Protein AF-A0A2W4KB74-F1 (afdb_monomer_lite)

pLDDT: mean 82.02, std 15.95, range [26.2, 98.19]

Structure (mmCIF, N/CA/C/O backbone):
data_AF-A0A2W4KB74-F1
#
_entry.id   AF-A0A2W4KB74-F1
#
loop_
_atom_site.group_PDB
_atom_site.id
_atom_site.type_symbol
_atom_site.label_atom_id
_atom_site.label_alt_id
_atom_site.label_comp_id
_atom_site.label_asym_id
_atom_site.label_entity_id
_atom_site.label_seq_id
_atom_site.pdbx_PDB_ins_code
_atom_site.Cartn_x
_atom_site.Cartn_y
_atom_site.Cartn_z
_atom_site.occupancy
_atom_site.B_iso_or_equiv
_atom_site.auth_seq_id
_atom_site.auth_comp_id
_atom_site.auth_asym_id
_atom_site.auth_atom_id
_atom_site.pdbx_PDB_model_num
ATOM 1 N N . MET A 1 1 ? -6.415 -22.935 -7.917 1.00 30.16 1 MET A N 1
ATOM 2 C CA . MET A 1 1 ? -5.574 -21.731 -8.081 1.00 30.16 1 MET A CA 1
ATOM 3 C C . MET A 1 1 ? -6.539 -20.588 -8.314 1.00 30.16 1 MET A C 1
ATOM 5 O O . MET A 1 1 ? -7.207 -20.662 -9.340 1.00 30.16 1 MET A O 1
ATOM 9 N N . PRO A 1 2 ? -6.748 -19.634 -7.390 1.00 42.16 2 PRO A N 1
ATOM 10 C CA . PRO A 1 2 ? -7.666 -18.556 -7.705 1.00 42.16 2 PRO A CA 1
ATOM 11 C C . PRO A 1 2 ? -7.040 -17.732 -8.831 1.00 42.16 2 PRO A C 1
ATOM 13 O O . PRO A 1 2 ? -5.883 -17.315 -8.752 1.00 42.16 2 PRO A O 1
ATOM 16 N N . ALA A 1 3 ? -7.791 -17.629 -9.922 1.00 38.75 3 ALA A N 1
ATOM 17 C CA . ALA A 1 3 ? -7.496 -16.780 -11.056 1.00 38.75 3 ALA A CA 1
ATOM 18 C C . ALA A 1 3 ? -7.547 -15.315 -10.597 1.00 38.75 3 ALA A C 1
ATOM 20 O O . ALA A 1 3 ? -8.432 -14.944 -9.836 1.00 38.75 3 ALA A O 1
ATOM 21 N N . ASN A 1 4 ? -6.585 -14.519 -11.065 1.00 47.62 4 ASN A N 1
ATOM 22 C CA . ASN A 1 4 ? -6.469 -13.069 -10.869 1.00 47.62 4 ASN A CA 1
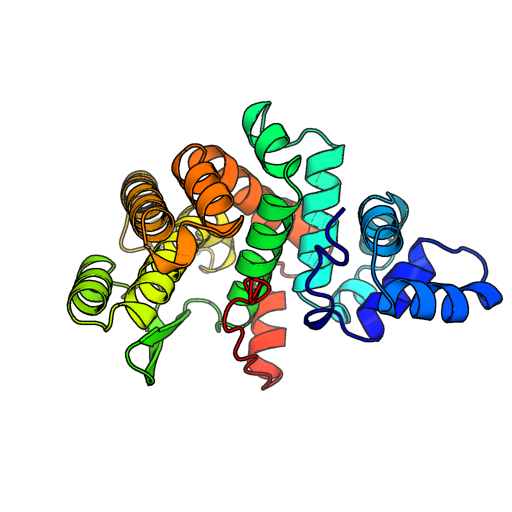ATOM 23 C C . ASN A 1 4 ? -6.374 -12.605 -9.409 1.00 47.62 4 ASN A C 1
ATOM 25 O O . ASN A 1 4 ? -7.312 -12.067 -8.837 1.00 47.62 4 ASN A O 1
ATOM 29 N N . LEU A 1 5 ? -5.186 -12.769 -8.823 1.00 53.56 5 LEU A N 1
ATOM 30 C CA . LEU A 1 5 ? -4.864 -12.194 -7.514 1.00 53.56 5 LEU A CA 1
ATOM 31 C C . LEU A 1 5 ? -4.539 -10.690 -7.565 1.00 53.56 5 LEU A C 1
ATOM 33 O O . LEU A 1 5 ? -4.589 -10.017 -6.540 1.00 53.56 5 LEU A O 1
ATOM 37 N N . LEU A 1 6 ? -4.199 -10.168 -8.747 1.00 58.81 6 LEU A N 1
ATOM 38 C CA . LEU A 1 6 ? -3.976 -8.743 -8.958 1.00 58.81 6 LEU A CA 1
ATOM 39 C C . LEU A 1 6 ? -5.301 -8.060 -9.308 1.00 58.81 6 LEU A C 1
ATOM 41 O O . LEU A 1 6 ? -5.922 -8.468 -10.294 1.00 58.81 6 LEU A O 1
ATOM 45 N N . PRO A 1 7 ? -5.708 -7.001 -8.591 1.00 66.00 7 PRO A N 1
ATOM 46 C CA . PRO A 1 7 ? -6.753 -6.089 -9.046 1.00 66.00 7 PRO A CA 1
ATOM 47 C C . PRO A 1 7 ? -6.271 -5.331 -10.295 1.00 66.00 7 PRO A C 1
ATOM 49 O O . PRO A 1 7 ? -5.766 -4.210 -10.235 1.00 66.00 7 PRO A O 1
ATOM 52 N N . LEU A 1 8 ? -6.418 -5.979 -11.458 1.00 70.06 8 LEU A N 1
ATOM 53 C CA . LEU A 1 8 ? -6.102 -5.431 -12.786 1.00 70.06 8 LEU A CA 1
ATOM 54 C C . LEU A 1 8 ? -6.832 -4.110 -13.056 1.00 70.06 8 LEU A C 1
ATOM 56 O O . LEU A 1 8 ? -6.362 -3.307 -13.852 1.00 70.06 8 LEU A O 1
ATOM 60 N N . GLU A 1 9 ? -7.949 -3.875 -12.367 1.00 75.00 9 GLU A N 1
ATOM 61 C CA . GLU A 1 9 ? -8.732 -2.638 -12.393 1.00 75.00 9 GLU A CA 1
ATOM 62 C C . GLU A 1 9 ? -7.933 -1.379 -12.028 1.00 75.00 9 GLU A C 1
ATOM 64 O O . GLU A 1 9 ? -8.304 -0.278 -12.433 1.00 75.00 9 GLU A O 1
ATOM 69 N N . HIS A 1 10 ? -6.818 -1.515 -11.305 1.00 81.19 10 HIS A N 1
ATOM 70 C CA . HIS A 1 10 ? -5.947 -0.384 -10.988 1.00 81.19 10 HIS A CA 1
ATOM 71 C C . HIS A 1 10 ? -4.902 -0.086 -12.071 1.00 81.19 10 HIS A C 1
ATOM 73 O O . HIS A 1 10 ? -4.231 0.946 -11.997 1.00 81.19 10 HIS A O 1
ATOM 79 N N . LEU A 1 11 ? -4.747 -0.966 -13.065 1.00 87.38 11 LEU A N 1
ATOM 80 C CA . LEU A 1 11 ? -3.771 -0.813 -14.138 1.00 87.38 11 LEU A CA 1
ATOM 81 C C . LEU A 1 11 ? -4.390 -0.109 -15.347 1.00 87.38 11 LEU A C 1
ATOM 83 O O . LEU A 1 11 ? -5.459 -0.458 -15.841 1.00 87.38 11 LEU A O 1
ATOM 87 N N . SER A 1 12 ? -3.679 0.896 -15.840 1.00 89.38 12 SER A N 1
ATOM 88 C CA . SER A 1 12 ? -4.012 1.655 -17.041 1.00 89.38 12 SER A CA 1
ATOM 89 C C . SER A 1 12 ? -3.414 1.027 -18.304 1.00 89.38 12 SER A C 1
ATOM 91 O O . SER A 1 12 ? -2.501 0.206 -18.238 1.00 89.38 12 SER A O 1
ATOM 93 N N . ASP A 1 13 ? -3.855 1.470 -19.484 1.00 90.25 13 ASP A N 1
ATOM 94 C CA . ASP A 1 13 ? -3.232 1.057 -20.751 1.00 90.25 13 ASP A CA 1
ATOM 95 C C . ASP A 1 13 ? -1.721 1.341 -20.773 1.00 90.25 13 ASP A C 1
ATOM 97 O O . ASP A 1 13 ? -0.942 0.492 -21.202 1.00 90.25 13 ASP A O 1
ATOM 101 N N . ALA A 1 14 ? -1.298 2.484 -20.218 1.00 92.06 14 ALA A N 1
ATOM 102 C CA . ALA A 1 14 ? 0.114 2.843 -20.103 1.00 92.06 14 ALA A CA 1
ATOM 103 C C . ALA A 1 14 ? 0.906 1.864 -19.218 1.00 92.06 14 ALA A C 1
ATOM 105 O O . ALA A 1 14 ? 2.084 1.623 -19.482 1.00 92.06 14 ALA A O 1
ATOM 106 N N . ASP A 1 15 ? 0.265 1.280 -18.202 1.00 93.88 15 ASP A N 1
ATOM 107 C CA . ASP A 1 15 ? 0.880 0.275 -17.335 1.00 93.88 15 ASP A CA 1
ATOM 108 C C . ASP A 1 15 ? 1.121 -1.035 -18.096 1.00 93.88 15 ASP A C 1
ATOM 110 O O . ASP A 1 15 ? 2.209 -1.611 -18.024 1.00 93.88 15 ASP A O 1
ATOM 114 N N . PHE A 1 16 ? 0.137 -1.483 -18.883 1.00 93.62 16 PHE A N 1
ATOM 115 C CA . PHE A 1 16 ? 0.277 -2.679 -19.716 1.00 93.62 16 PHE A CA 1
ATOM 116 C C . PHE A 1 16 ? 1.313 -2.497 -20.828 1.00 93.62 16 PHE A C 1
ATOM 118 O O . PHE A 1 16 ? 2.114 -3.403 -21.065 1.00 93.62 16 PHE A O 1
ATOM 125 N N . ASP A 1 17 ? 1.336 -1.329 -21.472 1.00 93.19 17 ASP A N 1
ATOM 126 C CA . ASP A 1 17 ? 2.316 -1.001 -22.509 1.00 93.19 17 ASP A CA 1
ATOM 127 C C . ASP A 1 17 ? 3.738 -0.963 -21.936 1.00 93.19 17 ASP A C 1
ATOM 129 O O . ASP A 1 17 ? 4.676 -1.483 -22.548 1.00 93.19 17 ASP A O 1
ATOM 133 N N . PHE A 1 18 ? 3.900 -0.399 -20.733 1.00 94.62 18 PHE A N 1
ATOM 134 C CA . PHE A 1 18 ? 5.174 -0.395 -20.020 1.00 94.62 18 PHE A CA 1
ATOM 135 C C . PHE A 1 18 ? 5.647 -1.816 -19.701 1.00 94.62 18 PHE A C 1
ATOM 137 O O . PHE A 1 18 ? 6.770 -2.179 -20.055 1.00 94.62 18 PHE A O 1
ATOM 144 N N . LEU A 1 19 ? 4.791 -2.637 -19.081 1.00 94.44 19 LEU A N 1
ATOM 145 C CA . LEU A 1 19 ? 5.127 -4.020 -18.740 1.00 94.44 19 LEU A CA 1
ATOM 146 C C . LEU A 1 19 ? 5.498 -4.826 -19.990 1.00 94.44 19 LEU A C 1
ATOM 148 O O . LEU A 1 19 ? 6.531 -5.494 -20.003 1.00 94.44 19 LEU A O 1
ATOM 152 N N . ALA A 1 20 ? 4.708 -4.720 -21.062 1.00 94.44 20 ALA A N 1
ATOM 153 C CA . ALA A 1 20 ? 4.986 -5.388 -22.329 1.00 94.44 20 ALA A CA 1
ATOM 154 C C . ALA A 1 20 ? 6.311 -4.924 -22.955 1.00 94.44 20 ALA A C 1
ATOM 156 O O . ALA A 1 20 ? 7.079 -5.746 -23.462 1.00 94.44 20 ALA A O 1
ATOM 157 N N . GLY A 1 21 ? 6.599 -3.621 -22.895 1.00 93.75 21 GLY A N 1
ATOM 158 C CA . GLY A 1 21 ? 7.850 -3.038 -23.370 1.00 93.75 21 GLY A CA 1
ATOM 159 C C . GLY A 1 21 ? 9.076 -3.496 -22.580 1.00 93.75 21 GLY A C 1
ATOM 160 O O . GLY A 1 21 ? 10.124 -3.731 -23.179 1.00 93.75 21 GLY A O 1
ATOM 161 N N . ALA A 1 22 ? 8.939 -3.675 -21.265 1.00 93.44 22 ALA A N 1
ATOM 162 C CA . ALA A 1 22 ? 10.020 -4.129 -20.397 1.00 93.44 22 ALA A CA 1
ATOM 163 C C . ALA A 1 22 ? 10.331 -5.625 -20.572 1.00 93.44 22 ALA A C 1
ATOM 165 O O . ALA A 1 22 ? 11.497 -6.021 -20.655 1.00 93.44 22 ALA A O 1
ATOM 166 N N . VAL A 1 23 ? 9.303 -6.476 -20.671 1.00 92.56 23 VAL A N 1
ATOM 167 C CA . VAL A 1 23 ? 9.489 -7.936 -20.783 1.00 92.56 23 VAL A CA 1
ATOM 168 C C . VAL A 1 23 ? 9.750 -8.415 -22.216 1.00 92.56 23 VAL A C 1
ATOM 170 O O . VAL A 1 23 ? 10.112 -9.581 -22.408 1.00 92.56 23 VAL A O 1
ATOM 173 N N . SER A 1 24 ? 9.616 -7.547 -23.226 1.00 89.31 24 SER A N 1
ATOM 174 C CA . SER A 1 24 ? 9.873 -7.884 -24.631 1.00 89.31 24 SER A CA 1
ATOM 175 C C . SER A 1 24 ? 10.793 -6.884 -25.340 1.00 89.31 24 SER A C 1
ATOM 177 O O . SER A 1 24 ? 10.408 -5.730 -25.560 1.00 89.31 24 SER A O 1
ATOM 179 N N . PRO A 1 25 ? 11.966 -7.335 -25.825 1.00 76.25 25 PRO A N 1
ATOM 180 C CA . PRO A 1 25 ? 12.837 -6.505 -26.651 1.00 76.25 25 PRO A CA 1
ATOM 181 C C . PRO A 1 25 ? 12.283 -6.293 -28.071 1.00 76.25 25 PRO A C 1
ATOM 183 O O . PRO A 1 25 ? 12.705 -5.361 -28.747 1.00 76.25 25 PRO A O 1
ATOM 186 N N . HIS A 1 26 ? 11.341 -7.126 -28.533 1.00 86.75 26 HIS A N 1
ATOM 187 C CA . HIS A 1 26 ? 10.792 -7.062 -29.890 1.00 86.75 26 HIS A CA 1
ATOM 188 C C . HIS A 1 26 ? 9.544 -6.170 -29.950 1.00 86.75 26 HIS A C 1
ATOM 190 O O . HIS A 1 26 ? 8.547 -6.523 -29.307 1.00 86.75 26 HIS A O 1
ATOM 196 N N . PRO A 1 27 ? 9.554 -5.068 -30.732 1.00 83.56 27 PRO A N 1
ATOM 197 C CA . PRO A 1 27 ? 8.402 -4.177 -30.886 1.00 83.56 27 PRO A CA 1
ATOM 198 C C . PRO A 1 27 ? 7.138 -4.909 -31.349 1.00 83.56 27 PRO A C 1
ATOM 200 O O . PRO A 1 27 ? 6.081 -4.733 -30.751 1.00 83.56 27 PRO A O 1
ATOM 203 N N . ASP A 1 28 ? 7.272 -5.824 -32.312 1.00 85.81 28 ASP A N 1
ATOM 204 C CA . ASP A 1 28 ? 6.145 -6.544 -32.929 1.00 85.81 28 ASP A CA 1
ATOM 205 C C . ASP A 1 28 ? 5.410 -7.494 -31.964 1.00 85.81 28 ASP A C 1
ATOM 207 O O . ASP A 1 28 ? 4.279 -7.915 -32.215 1.00 85.81 28 ASP A O 1
ATOM 211 N N . ALA A 1 29 ? 6.044 -7.853 -30.843 1.00 87.69 29 ALA A N 1
ATOM 212 C CA . ALA A 1 29 ? 5.456 -8.719 -29.826 1.00 87.69 29 ALA A CA 1
ATOM 213 C C . ALA A 1 29 ? 4.756 -7.940 -28.698 1.00 87.69 29 ALA A C 1
ATOM 215 O O . ALA A 1 29 ? 3.993 -8.546 -27.939 1.00 87.69 29 ALA A O 1
ATOM 216 N N . ARG A 1 30 ? 4.979 -6.622 -28.579 1.00 90.88 30 ARG A N 1
ATOM 217 C CA . ARG A 1 30 ? 4.500 -5.816 -27.441 1.00 90.88 30 ARG A CA 1
ATOM 218 C C . ARG A 1 30 ? 2.979 -5.782 -27.360 1.00 90.88 30 ARG A C 1
ATOM 220 O O . ARG A 1 30 ? 2.442 -6.131 -26.316 1.00 90.88 30 ARG A O 1
ATOM 227 N N . ASP A 1 31 ? 2.283 -5.524 -28.464 1.00 88.69 31 ASP A N 1
ATOM 228 C CA . ASP A 1 31 ? 0.810 -5.469 -28.487 1.00 88.69 31 ASP A CA 1
ATOM 229 C C . ASP A 1 31 ? 0.156 -6.814 -28.153 1.00 88.69 31 ASP A C 1
ATOM 231 O O . ASP A 1 31 ? -0.948 -6.891 -27.606 1.00 88.69 31 ASP A O 1
ATOM 235 N N . ARG A 1 32 ? 0.816 -7.921 -28.512 1.00 89.50 32 ARG A N 1
ATOM 236 C CA . ARG A 1 32 ? 0.348 -9.264 -28.152 1.00 89.50 32 ARG A CA 1
ATOM 237 C C . ARG A 1 32 ? 0.533 -9.509 -26.657 1.00 89.50 32 ARG A C 1
ATOM 239 O O . ARG A 1 32 ? -0.372 -10.033 -26.020 1.00 89.50 32 ARG A O 1
ATOM 246 N N . ILE A 1 33 ? 1.680 -9.125 -26.106 1.00 91.00 33 ILE A N 1
ATOM 247 C CA . ILE A 1 33 ? 1.989 -9.295 -24.684 1.00 91.00 33 ILE A CA 1
ATOM 248 C C . ILE A 1 33 ? 1.112 -8.386 -23.820 1.00 91.00 33 ILE A C 1
ATOM 250 O O . ILE A 1 33 ? 0.574 -8.859 -22.827 1.00 91.00 33 ILE A O 1
ATOM 254 N N . ALA A 1 34 ? 0.894 -7.131 -24.217 1.00 91.06 34 ALA A N 1
ATOM 255 C CA . ALA A 1 34 ? 0.001 -6.210 -23.518 1.00 91.06 34 ALA A CA 1
ATOM 256 C C . ALA A 1 34 ? -1.421 -6.782 -23.410 1.00 91.06 34 ALA A C 1
ATOM 258 O O . ALA A 1 34 ? -2.013 -6.744 -22.336 1.00 91.06 34 ALA A O 1
ATOM 259 N N . ARG A 1 35 ? -1.940 -7.399 -24.483 1.00 88.56 35 ARG A N 1
ATOM 260 C CA . ARG A 1 35 ? -3.231 -8.110 -24.449 1.00 88.56 35 ARG A CA 1
ATOM 261 C C . ARG A 1 35 ? -3.228 -9.287 -23.472 1.00 88.56 35 ARG A C 1
ATOM 263 O O . ARG A 1 35 ? -4.111 -9.361 -22.631 1.00 88.56 35 ARG A O 1
ATOM 270 N N . LEU A 1 36 ? -2.200 -10.136 -23.513 1.00 89.38 36 LEU A N 1
ATOM 271 C CA . LEU A 1 36 ? -2.070 -11.256 -22.570 1.00 89.38 36 LEU A CA 1
ATOM 272 C C . LEU A 1 36 ? -1.981 -10.795 -21.107 1.00 89.38 36 LEU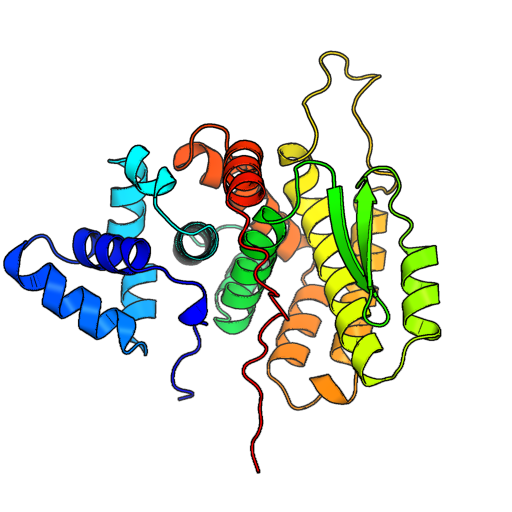 A C 1
ATOM 274 O O . LEU A 1 36 ? -2.468 -11.483 -20.219 1.00 89.38 36 LEU A O 1
ATOM 278 N N . LEU A 1 37 ? -1.348 -9.648 -20.846 1.00 90.31 37 LEU A N 1
ATOM 279 C CA . LEU A 1 37 ? -1.272 -9.067 -19.505 1.00 90.31 37 LEU A CA 1
ATOM 280 C C . LEU A 1 37 ? -2.628 -8.523 -19.037 1.00 90.31 37 LEU A C 1
ATOM 282 O O . LEU A 1 37 ? -2.949 -8.671 -17.860 1.00 90.31 37 LEU A O 1
ATOM 286 N N . ARG A 1 38 ? -3.427 -7.940 -19.942 1.00 88.88 38 ARG A N 1
ATOM 287 C CA . ARG A 1 38 ? -4.797 -7.469 -19.656 1.00 88.88 38 ARG A CA 1
ATOM 288 C C . ARG A 1 38 ? -5.751 -8.611 -19.328 1.00 88.88 38 ARG A C 1
ATOM 290 O O . ARG A 1 38 ? -6.612 -8.444 -18.473 1.00 88.88 38 ARG A O 1
ATOM 297 N N . ASP A 1 39 ? -5.559 -9.770 -19.954 1.00 85.19 39 ASP A N 1
ATOM 298 C CA . ASP A 1 39 ? -6.324 -10.985 -19.647 1.00 85.19 39 ASP A CA 1
ATOM 299 C C . ASP A 1 39 ? -5.987 -11.545 -18.246 1.00 85.19 39 ASP A C 1
ATOM 301 O O . ASP A 1 39 ? -6.740 -12.342 -17.679 1.00 85.19 39 ASP A O 1
ATOM 305 N N . GLY A 1 40 ? -4.870 -11.101 -17.657 1.00 82.62 40 GLY A N 1
ATOM 306 C CA . GLY A 1 40 ? -4.484 -11.396 -16.285 1.00 82.62 40 GLY A CA 1
ATOM 307 C C . GLY A 1 40 ? -3.741 -12.716 -16.087 1.00 82.62 40 GLY A C 1
ATOM 308 O O . GLY A 1 40 ? -2.973 -13.202 -16.920 1.00 82.62 40 GLY A O 1
ATOM 309 N N . GLY A 1 41 ? -3.938 -13.297 -14.909 1.00 81.19 41 GLY A N 1
ATOM 310 C CA . GLY A 1 41 ? -3.420 -14.602 -14.526 1.00 81.19 41 GLY A CA 1
ATOM 311 C C . GLY A 1 41 ? -1.926 -14.615 -14.176 1.00 81.19 41 GLY A C 1
ATOM 312 O O . GLY A 1 41 ? -1.332 -13.594 -13.834 1.00 81.19 41 GLY A O 1
ATOM 313 N N . PRO A 1 42 ? -1.267 -15.784 -14.259 1.00 84.06 42 PRO A N 1
ATOM 314 C CA . PRO A 1 42 ? 0.140 -15.928 -13.873 1.00 84.06 42 PRO A CA 1
ATOM 315 C C . PRO A 1 42 ? 1.128 -15.154 -14.758 1.00 84.06 42 PRO A C 1
ATOM 317 O O . PRO A 1 42 ? 2.322 -15.114 -14.471 1.00 84.06 42 PRO A O 1
ATOM 320 N N . VAL A 1 43 ? 0.684 -14.616 -15.899 1.00 87.12 43 VAL A N 1
ATOM 321 C CA . VAL A 1 43 ? 1.546 -13.848 -16.809 1.00 87.12 43 VAL A CA 1
ATOM 322 C C . VAL A 1 43 ? 1.925 -12.511 -16.179 1.00 87.12 43 VAL A C 1
ATOM 324 O O . VAL A 1 43 ? 3.094 -12.137 -16.241 1.00 87.12 43 VAL A O 1
ATOM 327 N N . ILE A 1 44 ? 0.976 -11.830 -15.532 1.00 87.94 44 ILE A N 1
ATOM 328 C CA . ILE A 1 44 ? 1.249 -10.532 -14.919 1.00 87.94 44 ILE A CA 1
ATOM 329 C C . ILE A 1 44 ? 2.148 -10.652 -13.683 1.00 87.94 44 ILE A C 1
ATOM 331 O O . ILE A 1 44 ? 3.086 -9.873 -13.552 1.00 87.94 44 ILE A O 1
ATOM 335 N N . GLU A 1 45 ? 1.974 -11.691 -12.861 1.00 86.62 45 GLU A N 1
ATOM 336 C CA . GLU A 1 45 ? 2.896 -11.977 -11.752 1.00 86.62 45 GLU A CA 1
ATOM 337 C C . GLU A 1 45 ? 4.325 -12.187 -12.244 1.00 86.62 45 GLU A C 1
ATOM 339 O O . GLU A 1 45 ? 5.266 -11.593 -11.723 1.00 86.62 45 GLU A O 1
ATOM 344 N N . ARG A 1 46 ? 4.492 -12.979 -13.308 1.00 89.00 46 ARG A N 1
ATOM 345 C CA . ARG A 1 46 ? 5.809 -13.199 -13.914 1.00 89.00 46 ARG A CA 1
ATOM 346 C C . ARG A 1 46 ? 6.411 -11.916 -14.476 1.00 89.00 46 ARG A C 1
ATOM 348 O O . ARG A 1 46 ? 7.624 -11.760 -14.409 1.00 89.00 46 ARG A O 1
ATOM 355 N N . ALA A 1 47 ? 5.591 -11.017 -15.021 1.00 91.56 47 ALA A N 1
ATOM 356 C CA . ALA A 1 47 ? 6.058 -9.724 -15.503 1.00 91.56 47 ALA A CA 1
ATOM 357 C C . ALA A 1 47 ? 6.516 -8.822 -14.348 1.00 91.56 47 ALA A C 1
ATOM 359 O O . ALA A 1 47 ? 7.585 -8.229 -14.437 1.00 91.56 47 ALA A O 1
ATOM 360 N N . LEU A 1 48 ? 5.761 -8.750 -13.248 1.00 91.06 48 LEU A N 1
ATOM 361 C CA . LEU A 1 48 ? 6.141 -7.964 -12.068 1.00 91.06 48 LEU A CA 1
ATOM 362 C C . LEU A 1 48 ? 7.382 -8.523 -11.359 1.00 91.06 48 LEU A C 1
ATOM 364 O O . LEU A 1 48 ? 8.182 -7.759 -10.822 1.00 91.06 48 LEU A O 1
ATOM 368 N N . ASP A 1 49 ? 7.567 -9.843 -11.387 1.00 89.19 49 ASP A N 1
ATOM 369 C CA . ASP A 1 49 ? 8.770 -10.509 -10.885 1.00 89.19 49 ASP A CA 1
ATOM 370 C C . ASP A 1 49 ? 9.983 -10.378 -11.824 1.00 89.19 49 ASP A C 1
ATOM 372 O O . ASP A 1 49 ? 11.093 -10.742 -11.426 1.00 89.19 49 ASP A O 1
ATOM 376 N N . ASP A 1 50 ? 9.821 -9.885 -13.053 1.00 91.62 50 ASP A N 1
ATOM 377 C CA . ASP A 1 50 ? 10.918 -9.743 -14.010 1.00 91.62 50 ASP A CA 1
ATOM 378 C C . ASP A 1 50 ? 11.795 -8.525 -13.673 1.00 91.62 50 ASP A C 1
ATOM 380 O O . ASP A 1 50 ? 11.332 -7.385 -13.595 1.00 91.62 50 ASP A O 1
ATOM 384 N N . GLU A 1 51 ? 13.104 -8.744 -13.521 1.00 90.81 51 GLU A N 1
ATOM 385 C CA . GLU A 1 51 ? 14.064 -7.677 -13.209 1.00 90.81 51 GLU A CA 1
ATOM 386 C C . GLU A 1 51 ? 14.097 -6.585 -14.290 1.00 90.81 51 GLU A C 1
ATOM 388 O O . GLU A 1 51 ? 14.416 -5.429 -14.002 1.00 90.81 51 GLU A O 1
ATOM 393 N N . ARG A 1 52 ? 13.718 -6.921 -15.528 1.00 93.56 52 ARG A N 1
ATOM 394 C CA . ARG A 1 52 ? 13.651 -5.966 -16.637 1.00 93.56 52 ARG A CA 1
ATOM 395 C C . ARG A 1 52 ? 12.633 -4.857 -16.396 1.00 93.56 52 ARG A C 1
ATOM 397 O O . ARG A 1 52 ? 12.904 -3.729 -16.789 1.00 93.56 52 ARG A O 1
ATOM 404 N N . CYS A 1 53 ? 11.527 -5.123 -15.698 1.00 92.50 53 CYS A N 1
ATOM 405 C CA . CYS A 1 53 ? 10.557 -4.088 -15.323 1.00 92.50 53 CYS A CA 1
ATOM 406 C C . CYS A 1 53 ? 11.189 -3.046 -14.400 1.00 92.50 53 CYS A C 1
ATOM 408 O O . CYS A 1 53 ? 11.047 -1.842 -14.605 1.00 92.50 53 CYS A O 1
ATOM 410 N N . HIS A 1 54 ? 11.958 -3.506 -13.417 1.00 89.25 54 HIS A N 1
ATOM 411 C CA . HIS A 1 54 ? 12.675 -2.609 -12.526 1.00 89.25 54 HIS A CA 1
ATOM 412 C C . HIS A 1 54 ? 13.821 -1.870 -13.234 1.00 89.25 54 HIS A C 1
ATOM 414 O O . HIS A 1 54 ? 14.031 -0.679 -13.005 1.00 89.25 54 HIS A O 1
ATOM 420 N N . ARG A 1 55 ? 14.568 -2.551 -14.107 1.00 90.94 55 ARG A N 1
ATOM 421 C CA . ARG A 1 55 ? 15.624 -1.922 -14.906 1.00 90.94 55 ARG A CA 1
ATOM 422 C C . ARG A 1 55 ? 15.060 -0.806 -15.787 1.00 90.94 55 ARG A C 1
ATOM 424 O O . ARG A 1 55 ? 15.574 0.305 -15.735 1.00 90.94 55 ARG A O 1
ATOM 431 N N . ALA A 1 56 ? 13.954 -1.073 -16.481 1.00 92.19 56 ALA A N 1
ATOM 432 C CA . ALA A 1 56 ? 13.270 -0.098 -17.324 1.00 92.19 56 ALA A CA 1
ATOM 433 C C . ALA A 1 56 ? 12.832 1.157 -16.545 1.00 92.19 56 ALA A C 1
ATOM 435 O O . ALA A 1 56 ? 12.980 2.264 -17.055 1.00 92.19 56 ALA A O 1
ATOM 436 N N . LEU A 1 57 ? 12.365 1.014 -15.294 1.00 90.94 57 LEU A N 1
ATOM 437 C CA . LEU A 1 57 ? 12.044 2.170 -14.441 1.00 90.94 57 LEU A CA 1
ATOM 438 C C . LEU A 1 57 ? 13.259 3.059 -14.137 1.00 90.94 57 LEU A C 1
ATOM 440 O O . LEU A 1 57 ? 13.107 4.273 -14.044 1.00 90.94 57 LEU A O 1
ATOM 444 N N . ASN A 1 58 ? 14.448 2.477 -13.958 1.00 88.38 58 ASN A N 1
ATOM 445 C CA . ASN A 1 58 ? 15.657 3.255 -13.664 1.00 88.38 58 ASN A CA 1
ATOM 446 C C . ASN A 1 58 ? 16.283 3.860 -14.923 1.00 88.38 58 ASN A C 1
ATOM 448 O O . ASN A 1 58 ? 16.834 4.954 -14.865 1.00 88.38 58 ASN A O 1
ATOM 452 N N . GLU A 1 59 ? 16.224 3.147 -16.049 1.00 90.06 59 GLU A N 1
ATOM 453 C CA . GLU A 1 59 ? 16.785 3.603 -17.325 1.00 90.06 59 GLU A CA 1
ATOM 454 C C . GLU A 1 59 ? 15.927 4.684 -17.990 1.00 90.06 59 GLU A C 1
ATOM 456 O O . GLU A 1 59 ? 16.437 5.469 -18.785 1.00 90.06 59 GLU A O 1
ATOM 461 N N . THR A 1 60 ? 14.628 4.742 -17.687 1.00 85.69 60 THR A N 1
ATOM 462 C CA . THR A 1 60 ? 13.711 5.751 -18.235 1.00 85.69 60 THR A CA 1
ATOM 463 C C . THR A 1 60 ? 12.833 6.343 -17.127 1.00 85.69 60 THR A C 1
ATOM 465 O O . THR A 1 60 ? 11.647 6.008 -17.034 1.00 85.69 60 THR A O 1
ATOM 468 N N . PRO A 1 61 ? 13.373 7.234 -16.272 1.00 79.31 61 PRO A N 1
ATOM 469 C CA . PRO A 1 61 ? 12.620 7.844 -15.172 1.00 79.31 61 PRO A CA 1
ATOM 470 C C . PRO A 1 61 ? 11.364 8.600 -15.633 1.00 79.31 61 PRO A C 1
ATOM 472 O O . PRO A 1 61 ? 10.374 8.688 -14.907 1.00 79.31 61 PRO A O 1
ATOM 475 N N . GLU A 1 62 ? 11.352 9.111 -16.867 1.00 85.19 62 GLU A N 1
ATOM 476 C CA . GLU A 1 62 ? 10.187 9.767 -17.460 1.00 85.19 62 GLU A CA 1
ATOM 477 C C . GLU A 1 62 ? 9.013 8.796 -17.631 1.00 85.19 62 GLU A C 1
ATOM 479 O O . GLU A 1 62 ? 7.855 9.210 -17.534 1.00 85.19 62 GLU A O 1
ATOM 484 N N . ALA A 1 63 ? 9.278 7.499 -17.831 1.00 87.19 63 ALA A N 1
ATOM 485 C CA . ALA A 1 63 ? 8.235 6.485 -17.948 1.00 87.19 63 ALA A CA 1
ATOM 486 C C . ALA A 1 63 ? 7.413 6.386 -16.658 1.00 87.19 63 ALA A C 1
ATOM 488 O O . ALA A 1 63 ? 6.188 6.294 -16.729 1.00 87.19 63 ALA A O 1
ATOM 489 N N . ALA A 1 64 ? 8.050 6.516 -15.487 1.00 89.31 64 ALA A N 1
ATOM 490 C CA . ALA A 1 64 ? 7.382 6.458 -14.187 1.00 89.31 64 ALA A CA 1
ATOM 491 C C . ALA A 1 64 ? 6.294 7.539 -14.033 1.00 89.31 64 ALA A C 1
ATOM 493 O O . ALA A 1 64 ? 5.257 7.310 -13.407 1.00 89.31 64 ALA A O 1
ATOM 494 N N . THR A 1 65 ? 6.469 8.698 -14.679 1.00 89.12 65 THR A N 1
ATOM 495 C CA . THR A 1 65 ? 5.478 9.790 -14.674 1.00 89.12 65 THR A CA 1
ATOM 496 C C . THR A 1 65 ? 4.189 9.457 -15.430 1.00 89.12 65 THR A C 1
ATOM 498 O O . THR A 1 65 ? 3.188 10.151 -15.241 1.00 89.12 65 THR A O 1
ATOM 501 N N . ARG A 1 66 ? 4.180 8.382 -16.225 1.00 90.19 66 ARG A N 1
ATOM 502 C CA . ARG A 1 66 ? 3.011 7.893 -16.970 1.00 90.19 66 ARG A CA 1
ATOM 503 C C . ARG A 1 66 ? 2.334 6.689 -16.317 1.00 90.19 66 ARG A C 1
ATOM 505 O O . ARG A 1 66 ? 1.215 6.370 -16.701 1.00 90.19 66 ARG A O 1
ATOM 512 N N . LEU A 1 67 ? 2.993 6.044 -15.354 1.00 92.69 67 LEU A N 1
ATOM 513 C CA . LEU A 1 67 ? 2.477 4.845 -14.693 1.00 92.69 67 LEU A CA 1
ATOM 514 C C . LEU A 1 67 ? 1.505 5.187 -13.568 1.00 92.69 67 LEU A C 1
ATOM 516 O O . LEU A 1 67 ? 1.631 6.233 -12.911 1.00 92.69 67 LEU A O 1
ATOM 520 N N . SER A 1 68 ? 0.567 4.280 -13.304 1.00 91.88 68 SER A N 1
ATOM 521 C CA . SER A 1 68 ? -0.281 4.352 -12.117 1.00 91.88 68 SER A CA 1
ATOM 522 C C . SER A 1 68 ? 0.551 4.191 -10.834 1.00 91.88 68 SER A C 1
ATOM 524 O O . SER A 1 68 ? 1.574 3.495 -10.829 1.00 91.88 68 SER A O 1
ATOM 526 N N . PRO A 1 69 ? 0.123 4.798 -9.707 1.00 93.12 69 PRO A N 1
ATOM 527 C CA . PRO A 1 69 ? 0.726 4.515 -8.404 1.00 93.12 69 PRO A CA 1
ATOM 528 C C . PRO A 1 69 ? 0.721 3.016 -8.078 1.00 93.12 69 PRO A C 1
ATOM 530 O O . PRO A 1 69 ? 1.685 2.507 -7.510 1.00 93.12 69 PRO A O 1
ATOM 533 N N . TYR A 1 70 ? -0.336 2.308 -8.488 1.00 93.25 70 TYR A N 1
ATOM 534 C CA . TYR A 1 70 ? -0.476 0.873 -8.273 1.00 93.25 70 TYR A CA 1
ATOM 535 C C . TYR A 1 70 ? 0.653 0.081 -8.939 1.00 93.25 70 TYR A C 1
ATOM 537 O O . TYR A 1 70 ? 1.351 -0.670 -8.257 1.00 93.25 70 TYR A O 1
ATOM 545 N N . LEU A 1 71 ? 0.904 0.290 -10.240 1.00 94.44 71 LEU A N 1
ATOM 546 C CA . LEU A 1 71 ? 1.991 -0.414 -10.923 1.00 94.44 71 LEU A CA 1
ATOM 547 C C . LEU A 1 71 ? 3.360 -0.076 -10.317 1.00 94.44 71 LEU A C 1
ATOM 549 O O . LEU A 1 71 ? 4.185 -0.972 -10.126 1.00 94.44 71 LEU A O 1
ATOM 553 N N . LEU A 1 72 ? 3.601 1.199 -9.989 1.00 94.88 72 LEU A N 1
ATOM 554 C CA . LEU A 1 72 ? 4.861 1.630 -9.378 1.00 94.88 72 LEU A CA 1
ATOM 555 C C . LEU A 1 72 ? 5.138 0.854 -8.087 1.00 94.88 72 LEU A C 1
ATOM 557 O O . LEU A 1 72 ? 6.178 0.205 -7.974 1.00 94.88 72 LEU A O 1
ATOM 561 N N . PHE A 1 73 ? 4.203 0.858 -7.134 1.00 95.38 73 PHE A N 1
ATOM 562 C CA . PHE A 1 73 ? 4.396 0.133 -5.878 1.00 95.38 73 PHE A CA 1
ATOM 563 C C . PHE A 1 73 ? 4.427 -1.383 -6.068 1.00 95.38 73 PHE A C 1
ATOM 565 O O . PHE A 1 73 ? 5.189 -2.051 -5.368 1.00 95.38 73 PHE A O 1
ATOM 572 N N . ALA A 1 74 ? 3.688 -1.930 -7.037 1.00 94.75 74 ALA A N 1
ATOM 573 C CA . ALA A 1 74 ? 3.772 -3.346 -7.374 1.00 94.75 74 ALA A CA 1
ATOM 574 C C . ALA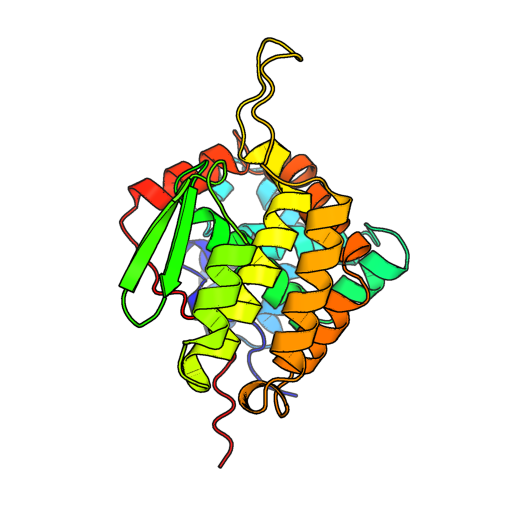 A 1 74 ? 5.201 -3.735 -7.776 1.00 94.75 74 ALA A C 1
ATOM 576 O O . ALA A 1 74 ? 5.770 -4.640 -7.163 1.00 94.75 74 ALA A O 1
ATOM 577 N N . ILE A 1 75 ? 5.822 -3.018 -8.718 1.00 95.00 75 ILE A N 1
ATOM 578 C CA . ILE A 1 75 ? 7.201 -3.293 -9.154 1.00 95.00 75 ILE A CA 1
ATOM 579 C C . ILE A 1 75 ? 8.188 -3.141 -7.986 1.00 95.00 75 ILE A C 1
ATOM 581 O O . ILE A 1 75 ? 9.064 -3.991 -7.798 1.00 95.00 75 ILE A O 1
ATOM 585 N N . LEU A 1 76 ? 8.040 -2.092 -7.168 1.00 94.50 76 LEU A N 1
ATOM 586 C CA . LEU A 1 76 ? 8.926 -1.856 -6.023 1.00 94.50 76 LEU A CA 1
ATOM 587 C C . LEU A 1 76 ? 8.841 -2.988 -4.986 1.00 94.50 76 LEU A C 1
ATOM 589 O O . LEU A 1 76 ? 9.874 -3.521 -4.578 1.00 94.50 76 LEU A O 1
ATOM 593 N N . LEU A 1 77 ? 7.637 -3.415 -4.595 1.00 94.25 77 LEU A N 1
ATOM 594 C CA . LEU A 1 77 ? 7.471 -4.487 -3.607 1.00 94.25 77 LEU A CA 1
ATOM 595 C C . LEU A 1 77 ? 7.893 -5.863 -4.145 1.00 94.25 77 LEU A C 1
ATOM 597 O O . LEU A 1 77 ? 8.469 -6.653 -3.394 1.00 94.25 77 LEU A O 1
ATOM 601 N N . HIS A 1 78 ? 7.705 -6.141 -5.441 1.00 93.38 78 HIS A N 1
ATOM 602 C CA . HIS A 1 78 ? 8.225 -7.362 -6.073 1.00 93.38 78 HIS A CA 1
ATOM 603 C C . HIS A 1 78 ? 9.757 -7.392 -6.070 1.00 93.38 78 HIS A C 1
ATOM 605 O O . HIS A 1 78 ? 10.361 -8.409 -5.720 1.00 93.38 78 HIS A O 1
ATOM 611 N N . ARG A 1 79 ? 10.409 -6.259 -6.360 1.00 92.12 79 ARG A N 1
ATOM 612 C CA . ARG A 1 79 ? 11.867 -6.143 -6.234 1.00 92.12 79 ARG A CA 1
ATOM 613 C C . ARG A 1 79 ? 12.333 -6.413 -4.804 1.00 92.12 79 ARG A C 1
ATOM 615 O O . ARG A 1 79 ? 13.293 -7.160 -4.624 1.00 92.12 79 ARG A O 1
ATOM 622 N N . ARG A 1 80 ? 11.685 -5.818 -3.795 1.00 90.56 80 ARG A N 1
ATOM 623 C CA . ARG A 1 80 ? 12.073 -6.017 -2.385 1.00 90.56 80 ARG A CA 1
ATOM 624 C C . ARG A 1 80 ? 11.946 -7.473 -1.958 1.00 90.56 80 ARG A C 1
ATOM 626 O O . ARG A 1 80 ? 12.861 -7.987 -1.316 1.00 90.56 80 ARG A O 1
ATOM 633 N N . ARG A 1 81 ? 10.867 -8.143 -2.379 1.00 91.12 81 ARG A N 1
ATOM 634 C CA . ARG A 1 81 ? 10.677 -9.582 -2.172 1.00 91.12 81 ARG A CA 1
ATOM 635 C C . ARG A 1 81 ? 11.858 -10.372 -2.739 1.00 91.12 81 ARG A C 1
ATOM 637 O O . ARG A 1 81 ? 12.493 -11.115 -2.002 1.00 91.12 81 ARG A O 1
ATOM 644 N N . ARG A 1 82 ? 12.211 -10.145 -4.011 1.00 86.94 82 ARG A N 1
ATOM 645 C CA . ARG A 1 82 ? 13.343 -10.814 -4.684 1.00 86.94 82 ARG A CA 1
ATOM 646 C C . ARG A 1 82 ? 14.691 -10.549 -4.016 1.00 86.94 82 ARG A C 1
ATOM 648 O O . ARG A 1 82 ? 15.548 -11.423 -4.010 1.00 86.94 82 ARG A O 1
ATOM 655 N N . ALA A 1 83 ? 14.887 -9.346 -3.485 1.00 84.69 83 ALA A N 1
ATOM 656 C CA . ALA A 1 83 ? 16.121 -8.955 -2.815 1.00 84.69 83 ALA A CA 1
ATOM 657 C C . ALA A 1 83 ? 16.237 -9.488 -1.373 1.00 84.69 83 ALA A C 1
ATOM 659 O O . ALA A 1 83 ? 17.260 -9.248 -0.738 1.00 84.69 83 ALA A O 1
ATOM 660 N N . GLY A 1 84 ? 15.204 -10.151 -0.833 1.00 77.25 84 GLY A N 1
ATOM 661 C CA . GLY A 1 84 ? 15.178 -10.566 0.575 1.00 77.25 84 GLY A CA 1
ATOM 662 C C . GLY A 1 84 ? 15.206 -9.383 1.550 1.00 77.25 84 GLY A C 1
ATOM 663 O O . GLY A 1 84 ? 15.736 -9.492 2.654 1.00 77.25 84 GLY A O 1
ATOM 664 N N . ALA A 1 85 ? 14.716 -8.213 1.128 1.00 61.34 85 ALA A N 1
ATOM 665 C CA . ALA A 1 85 ? 14.874 -6.976 1.881 1.00 61.34 85 ALA A CA 1
ATOM 666 C C . ALA A 1 85 ? 13.820 -6.843 2.996 1.00 61.34 85 ALA A C 1
ATOM 668 O O . ALA A 1 85 ? 12.639 -7.094 2.767 1.00 61.34 85 ALA A O 1
ATOM 669 N N . GLY A 1 86 ? 14.239 -6.372 4.179 1.00 57.19 86 GLY A N 1
ATOM 670 C CA . GLY A 1 86 ? 13.366 -6.195 5.353 1.00 57.19 86 GLY A CA 1
ATOM 671 C C . GLY A 1 86 ? 13.608 -7.186 6.501 1.00 57.19 86 GLY A C 1
ATOM 672 O O . GLY A 1 86 ? 12.781 -7.267 7.403 1.00 57.19 86 GLY A O 1
ATOM 673 N N . GLY A 1 87 ? 14.722 -7.929 6.477 1.00 68.38 87 GLY A N 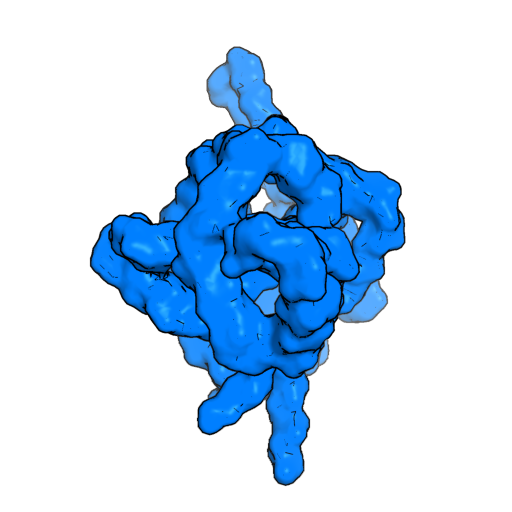1
ATOM 674 C CA . GLY A 1 87 ? 14.985 -9.021 7.424 1.00 68.38 87 GLY A CA 1
ATOM 675 C C . GLY A 1 87 ? 14.218 -10.297 7.056 1.00 68.38 87 GLY A C 1
ATOM 676 O O . GLY A 1 87 ? 13.444 -10.301 6.098 1.00 68.38 87 GLY A O 1
ATOM 677 N N . GLU A 1 88 ? 14.430 -11.387 7.802 1.00 71.69 88 GLU A N 1
ATOM 678 C CA . GLU A 1 88 ? 13.769 -12.676 7.522 1.00 71.69 88 GLU A CA 1
ATOM 679 C C . GLU A 1 88 ? 12.238 -12.556 7.539 1.00 71.69 88 GLU A C 1
ATOM 681 O O . GLU A 1 88 ? 11.560 -13.077 6.652 1.00 71.69 88 GLU A O 1
ATOM 686 N N . ASP A 1 89 ? 11.690 -11.812 8.500 1.00 72.50 89 ASP A N 1
ATOM 687 C CA . ASP A 1 89 ? 10.243 -11.695 8.678 1.00 72.50 89 ASP A CA 1
ATOM 688 C C . ASP A 1 89 ? 9.594 -10.690 7.711 1.00 72.50 89 ASP A C 1
ATOM 690 O O . ASP A 1 89 ? 8.500 -10.947 7.207 1.00 72.50 89 ASP A O 1
ATOM 694 N N . GLY A 1 90 ? 10.288 -9.608 7.333 1.00 72.69 90 GLY A N 1
ATOM 695 C CA . GLY A 1 90 ? 9.833 -8.715 6.259 1.00 72.69 90 GLY A CA 1
ATOM 696 C C . GLY A 1 90 ? 9.820 -9.403 4.891 1.00 72.69 90 GLY A C 1
ATOM 697 O O . GLY A 1 90 ? 8.889 -9.214 4.105 1.00 72.69 90 GLY A O 1
ATOM 698 N N . HIS A 1 91 ? 10.802 -10.268 4.626 1.00 77.19 91 HIS A N 1
ATOM 699 C CA . HIS A 1 91 ? 10.808 -11.100 3.426 1.00 77.19 91 HIS A CA 1
ATOM 700 C C . HIS A 1 91 ? 9.639 -12.096 3.427 1.00 77.19 91 HIS A C 1
ATOM 702 O O . HIS A 1 91 ? 8.886 -12.146 2.454 1.00 77.19 91 HIS A O 1
ATOM 708 N N . ARG A 1 92 ? 9.409 -12.810 4.539 1.00 84.00 92 ARG A N 1
ATOM 709 C CA . ARG A 1 92 ? 8.254 -13.716 4.701 1.00 84.00 92 ARG A CA 1
ATOM 710 C C . ARG A 1 92 ? 6.915 -13.014 4.492 1.00 84.00 92 ARG A C 1
ATOM 712 O O . ARG A 1 92 ? 6.012 -13.595 3.893 1.00 84.00 92 ARG A O 1
ATOM 719 N N . LEU A 1 93 ? 6.787 -11.768 4.948 1.00 88.25 93 LEU A N 1
ATOM 720 C CA . LEU A 1 93 ? 5.578 -10.968 4.763 1.00 88.25 93 LEU A CA 1
ATOM 721 C C . LEU A 1 93 ? 5.285 -10.718 3.276 1.00 88.25 93 LEU A C 1
ATOM 723 O O . LEU A 1 93 ? 4.134 -10.810 2.848 1.00 88.25 93 LEU A O 1
ATOM 727 N N . LEU A 1 94 ? 6.327 -10.461 2.482 1.00 90.81 94 LEU A N 1
ATOM 728 C CA . LEU A 1 94 ? 6.221 -10.259 1.037 1.00 90.81 94 LEU A CA 1
ATOM 729 C C . LEU A 1 94 ? 6.105 -11.566 0.233 1.00 90.81 94 LEU A C 1
ATOM 731 O O . LEU A 1 94 ? 5.701 -11.517 -0.923 1.00 90.81 94 LEU A O 1
ATOM 735 N N . GLU A 1 95 ? 6.413 -12.733 0.798 1.00 90.12 95 GLU A N 1
ATOM 736 C CA . GLU A 1 95 ? 6.184 -14.016 0.111 1.00 90.12 95 GLU A CA 1
ATOM 737 C C . GLU A 1 95 ? 4.690 -14.333 -0.052 1.00 90.12 95 GLU A C 1
ATOM 739 O O . GLU A 1 95 ? 4.300 -15.020 -0.994 1.00 90.12 95 GLU A O 1
ATOM 744 N N . SER A 1 96 ? 3.827 -13.778 0.806 1.00 89.19 96 SER A N 1
ATOM 745 C CA . SER A 1 96 ? 2.373 -13.836 0.629 1.00 89.19 96 SER A CA 1
ATOM 746 C C . SER A 1 96 ? 1.931 -12.892 -0.502 1.00 89.19 96 SER A C 1
ATOM 748 O O . SER A 1 96 ? 2.041 -11.670 -0.350 1.00 89.19 96 SER A O 1
ATOM 750 N N . PRO A 1 97 ? 1.370 -13.393 -1.626 1.00 87.62 97 PRO A N 1
ATOM 751 C CA . PRO A 1 97 ? 0.861 -12.530 -2.693 1.00 87.62 97 PRO A CA 1
ATOM 752 C C . PRO A 1 97 ? -0.221 -11.578 -2.185 1.00 87.62 97 PRO A C 1
ATOM 754 O O . PRO A 1 97 ? -0.176 -10.388 -2.467 1.00 87.62 97 PRO A O 1
ATOM 757 N N . TRP A 1 98 ? -1.128 -12.076 -1.344 1.00 87.75 98 TRP A N 1
ATOM 758 C CA . TRP A 1 98 ? -2.207 -11.286 -0.756 1.00 87.75 98 TRP A CA 1
ATOM 759 C C . TRP A 1 98 ? -1.701 -10.103 0.057 1.00 87.75 98 TRP A C 1
ATOM 761 O O . TRP A 1 98 ? -2.205 -8.993 -0.081 1.00 87.75 98 TRP A O 1
ATOM 771 N N . THR A 1 99 ? -0.673 -10.327 0.873 1.00 91.38 99 THR A N 1
ATOM 772 C CA . THR A 1 99 ? -0.089 -9.262 1.686 1.00 91.38 99 THR A CA 1
ATOM 773 C C . THR A 1 99 ? 0.645 -8.253 0.815 1.00 91.38 99 THR A C 1
ATOM 775 O O . THR A 1 99 ? 0.518 -7.053 1.046 1.00 91.38 99 THR A O 1
ATOM 778 N N . ARG A 1 100 ? 1.331 -8.702 -0.246 1.00 91.62 100 ARG A N 1
ATOM 779 C CA . ARG A 1 100 ? 1.905 -7.783 -1.237 1.00 91.62 100 ARG A CA 1
ATOM 780 C C . ARG A 1 100 ? 0.845 -6.899 -1.871 1.00 91.62 100 ARG A C 1
ATOM 782 O O . ARG A 1 100 ? 1.005 -5.687 -1.823 1.00 91.62 100 ARG A O 1
ATOM 789 N N . TYR A 1 101 ? -0.222 -7.461 -2.438 1.00 89.38 101 TYR A N 1
ATOM 790 C CA . TYR A 1 101 ? -1.238 -6.644 -3.113 1.00 89.38 101 TYR A CA 1
ATOM 791 C C . TYR A 1 101 ? -1.946 -5.705 -2.158 1.00 89.38 101 TYR A C 1
ATOM 793 O O . TYR A 1 101 ? -2.168 -4.557 -2.519 1.00 89.38 101 TYR A O 1
ATOM 801 N N . TYR A 1 102 ? -2.214 -6.155 -0.932 1.00 91.75 102 TYR A N 1
ATOM 802 C CA . TYR A 1 102 ? -2.763 -5.296 0.105 1.00 91.75 102 TYR A CA 1
ATOM 803 C C . TYR A 1 102 ? -1.864 -4.081 0.360 1.00 91.75 102 TYR A C 1
ATOM 805 O O . TYR A 1 102 ? -2.339 -2.950 0.404 1.00 91.75 102 TYR A O 1
ATOM 813 N N . LEU A 1 103 ? -0.549 -4.290 0.490 1.00 93.94 103 LEU A N 1
ATOM 814 C CA . LEU A 1 103 ? 0.402 -3.194 0.674 1.00 93.94 103 LEU A CA 1
ATOM 815 C C . LEU A 1 103 ? 0.506 -2.293 -0.565 1.00 93.94 103 LEU A C 1
ATOM 817 O O . LEU A 1 103 ? 0.611 -1.077 -0.411 1.00 93.94 103 LEU A O 1
ATOM 821 N N . VAL A 1 104 ? 0.457 -2.854 -1.781 1.00 93.81 104 VAL A N 1
ATOM 822 C CA . VAL A 1 104 ? 0.400 -2.063 -3.025 1.00 93.81 104 VAL A CA 1
ATOM 823 C C . VAL A 1 104 ? -0.843 -1.175 -3.029 1.00 93.81 104 VAL A C 1
ATOM 825 O O . VAL A 1 104 ? -0.736 0.016 -3.305 1.00 93.81 104 VAL A O 1
ATOM 828 N N . GLU A 1 105 ? -2.004 -1.736 -2.699 1.00 89.94 105 GLU A N 1
ATOM 829 C CA . GLU A 1 105 ? -3.290 -1.039 -2.666 1.00 89.94 105 GLU A CA 1
ATOM 830 C C . GLU A 1 105 ? -3.301 0.062 -1.599 1.00 89.94 105 GLU A C 1
ATOM 832 O O . GLU A 1 105 ? -3.682 1.194 -1.890 1.00 89.94 105 GLU A O 1
ATOM 837 N N . LEU A 1 106 ? -2.785 -0.219 -0.398 1.00 91.75 106 LEU A N 1
ATOM 838 C CA . LEU A 1 106 ? -2.605 0.769 0.670 1.00 91.75 106 LEU A CA 1
ATOM 839 C C . LEU A 1 106 ? -1.739 1.944 0.197 1.00 91.75 106 LEU A C 1
ATOM 841 O O . LEU A 1 106 ? -2.118 3.108 0.359 1.00 91.75 106 LEU A O 1
ATOM 845 N N . LEU A 1 107 ? -0.573 1.660 -0.390 1.00 92.88 107 LEU A N 1
ATOM 846 C CA . LEU A 1 107 ? 0.363 2.690 -0.844 1.00 92.88 107 LEU A CA 1
ATOM 847 C C . LEU A 1 107 ? -0.197 3.505 -2.015 1.00 92.88 107 LEU A C 1
ATOM 849 O O . LEU A 1 107 ? -0.123 4.734 -1.996 1.00 92.88 107 LEU A O 1
ATOM 853 N N . ALA A 1 108 ? -0.789 2.835 -3.003 1.00 91.06 108 ALA A N 1
ATOM 854 C CA . ALA A 1 108 ? -1.413 3.475 -4.154 1.00 91.06 108 ALA A CA 1
ATOM 855 C C . ALA A 1 108 ? -2.616 4.328 -3.736 1.00 91.06 108 ALA A C 1
ATOM 857 O O . ALA A 1 108 ? -2.708 5.486 -4.138 1.00 91.06 108 ALA A O 1
ATOM 858 N N . GLY A 1 109 ? -3.484 3.794 -2.872 1.00 85.69 109 GLY A N 1
ATOM 859 C CA . GLY A 1 109 ? -4.628 4.497 -2.293 1.00 85.69 109 GLY A CA 1
ATOM 860 C C . GLY A 1 109 ? -4.214 5.774 -1.563 1.00 85.69 109 GLY A C 1
ATOM 861 O O . GLY A 1 109 ? -4.848 6.817 -1.708 1.00 85.69 109 GLY A O 1
ATOM 862 N N . SER A 1 110 ? -3.082 5.728 -0.859 1.00 85.75 110 SER A N 1
ATOM 863 C CA . SER A 1 110 ? -2.538 6.879 -0.131 1.00 85.75 110 SER A CA 1
ATOM 864 C C . SER A 1 110 ? -2.006 7.990 -1.050 1.00 85.75 110 SER A C 1
ATOM 866 O O . SER A 1 110 ? -1.831 9.120 -0.600 1.00 85.75 110 SER A O 1
ATOM 868 N N . CYS A 1 111 ? -1.747 7.716 -2.335 1.00 86.88 111 CYS A N 1
ATOM 869 C CA . CYS A 1 111 ? -1.361 8.751 -3.299 1.00 86.88 111 CYS A CA 1
ATOM 870 C C . CYS A 1 111 ? -2.536 9.622 -3.756 1.00 86.88 111 CYS A C 1
ATOM 872 O O . CYS A 1 111 ? -2.293 10.706 -4.276 1.00 86.88 111 CYS A O 1
ATOM 874 N N . TYR A 1 112 ? -3.783 9.180 -3.590 1.00 81.56 112 TYR A N 1
ATOM 875 C CA . TYR A 1 112 ? -4.955 9.966 -3.996 1.00 81.56 112 TYR A CA 1
ATOM 876 C C . TYR A 1 112 ? -5.341 11.034 -2.967 1.00 81.56 112 TYR A C 1
ATOM 878 O O . TYR A 1 112 ? -6.105 11.951 -3.275 1.00 81.56 112 TYR A O 1
ATOM 886 N N . ASP A 1 113 ? -4.777 10.959 -1.763 1.00 78.56 113 ASP A N 1
ATOM 887 C CA . ASP A 1 113 ? -4.928 11.993 -0.755 1.00 78.56 113 ASP A CA 1
ATOM 888 C C . ASP A 1 113 ? -3.968 13.167 -1.033 1.00 78.56 113 ASP A C 1
ATOM 890 O O . ASP A 1 113 ? -2.770 12.959 -1.263 1.00 78.56 113 ASP A O 1
ATOM 894 N N . PRO A 1 114 ? -4.445 14.430 -0.987 1.00 74.94 114 PRO A N 1
ATOM 895 C CA . PRO A 1 114 ? -3.555 15.578 -1.071 1.00 74.94 114 PRO A CA 1
ATOM 896 C C . PRO A 1 114 ? -2.465 15.501 0.011 1.00 74.94 114 PRO A C 1
ATOM 898 O O . PRO A 1 114 ? -2.774 15.144 1.156 1.00 74.94 114 PRO A O 1
ATOM 901 N N . PRO A 1 115 ? -1.206 15.880 -0.289 1.00 76.56 115 PRO A N 1
ATOM 902 C CA . PRO A 1 115 ? -0.117 15.772 0.675 1.00 76.56 115 PRO A CA 1
ATOM 903 C C . PRO A 1 115 ? -0.433 16.457 2.008 1.00 76.56 115 PRO A C 1
ATOM 905 O O . PRO A 1 115 ? -0.795 17.634 2.039 1.00 76.56 115 PRO A O 1
ATOM 908 N N . GLY A 1 116 ? -0.249 15.734 3.114 1.00 75.38 116 GLY A N 1
ATOM 909 C CA . GLY A 1 116 ? -0.527 16.241 4.461 1.00 75.38 116 GLY A CA 1
ATOM 910 C C . GLY A 1 116 ? -1.992 16.136 4.897 1.00 75.38 116 GLY A C 1
ATOM 911 O O . GLY A 1 116 ? -2.324 16.588 5.994 1.00 75.38 116 GLY A O 1
ATOM 912 N N . SER A 1 117 ? -2.856 15.524 4.087 1.00 79.44 117 SER A N 1
ATOM 913 C CA . SER A 1 117 ? -4.244 15.221 4.435 1.00 79.44 117 SER A CA 1
ATOM 914 C C . SER A 1 117 ? -4.558 13.737 4.261 1.00 79.44 117 SER A C 1
ATOM 916 O O . SER A 1 117 ? -3.790 13.006 3.644 1.00 79.44 117 SER A O 1
ATOM 918 N N . VAL A 1 118 ? -5.684 13.309 4.821 1.00 80.12 118 VAL A N 1
ATOM 919 C CA . VAL A 1 118 ? -6.292 12.006 4.556 1.00 80.12 118 VAL A CA 1
ATOM 920 C C . VAL A 1 118 ? -7.783 12.184 4.329 1.00 80.12 118 VAL A C 1
ATOM 922 O O . VAL A 1 118 ? -8.440 12.988 5.000 1.00 80.12 118 VAL A O 1
ATOM 925 N N . THR A 1 119 ? -8.314 11.415 3.391 1.00 79.50 119 THR A N 1
ATOM 926 C CA . THR A 1 119 ? -9.741 11.301 3.130 1.00 79.50 119 THR A CA 1
ATOM 927 C C . THR A 1 119 ? -10.263 10.004 3.747 1.00 79.50 119 THR A C 1
ATOM 929 O O . THR A 1 119 ? -9.672 8.928 3.598 1.00 79.50 119 THR A O 1
ATOM 932 N N . LEU A 1 120 ? -11.369 10.114 4.480 1.00 75.12 120 LEU A N 1
ATOM 933 C CA . LEU A 1 120 ? -12.053 9.020 5.160 1.00 75.12 120 LEU A CA 1
ATOM 934 C C . LEU A 1 120 ? -13.515 8.997 4.720 1.00 75.12 120 LEU A C 1
ATOM 936 O O . LEU A 1 120 ? -14.169 10.037 4.698 1.00 75.12 120 LEU A O 1
ATOM 940 N N . GLN A 1 121 ? -14.032 7.812 4.410 1.00 74.12 121 GLN A N 1
ATOM 941 C CA . GLN A 1 121 ? -15.463 7.599 4.209 1.00 74.12 121 GLN A CA 1
ATOM 942 C C . GLN A 1 121 ? -16.060 7.089 5.524 1.00 74.12 121 GLN A C 1
ATOM 944 O O . GLN A 1 121 ? -15.736 5.987 5.962 1.00 74.12 121 GLN A O 1
ATOM 949 N N . LEU A 1 122 ? -16.896 7.898 6.177 1.00 72.56 122 LEU A N 1
ATOM 950 C CA . LEU A 1 122 ? -17.570 7.561 7.435 1.00 72.56 122 LEU A CA 1
ATOM 951 C C . LEU A 1 122 ? -19.074 7.795 7.281 1.00 72.56 122 LEU A C 1
ATOM 953 O O . LEU A 1 122 ? -19.486 8.915 6.983 1.00 72.56 122 LEU A O 1
ATOM 957 N N . ALA A 1 123 ? -19.897 6.769 7.515 1.00 69.88 123 ALA A N 1
ATOM 958 C CA . ALA A 1 123 ? -21.361 6.876 7.470 1.00 69.88 123 ALA A CA 1
ATOM 959 C C . ALA A 1 123 ? -21.899 7.484 6.154 1.00 69.88 123 ALA A C 1
ATOM 961 O O . ALA A 1 123 ? -22.719 8.406 6.166 1.00 69.88 123 ALA A O 1
ATOM 962 N N . GLY A 1 124 ? -21.357 7.044 5.012 1.00 70.19 124 GLY A N 1
ATOM 963 C CA . GLY A 1 124 ? -21.699 7.577 3.685 1.00 70.19 124 GLY A CA 1
ATOM 964 C C . GLY A 1 124 ? -21.249 9.023 3.426 1.00 70.19 124 GLY A C 1
ATOM 965 O O . GLY A 1 124 ? -21.687 9.634 2.453 1.00 70.19 124 GLY A O 1
ATOM 966 N N . ARG A 1 125 ? -20.400 9.598 4.289 1.00 74.19 125 ARG A N 1
ATOM 967 C CA . ARG A 1 125 ? -19.841 10.945 4.128 1.00 74.19 125 ARG A CA 1
ATOM 968 C C . ARG A 1 125 ? -18.334 10.900 3.957 1.00 74.19 125 ARG A C 1
ATOM 970 O O . ARG A 1 125 ? -17.624 10.265 4.734 1.00 74.19 125 ARG A O 1
ATOM 977 N N . THR A 1 126 ? -17.855 11.685 3.004 1.00 80.31 126 THR A N 1
ATOM 978 C CA . THR A 1 126 ? -16.429 11.907 2.792 1.00 80.31 126 THR A CA 1
ATOM 979 C C . THR A 1 126 ? -15.941 13.027 3.699 1.00 80.31 126 THR A C 1
ATOM 981 O O . THR A 1 126 ? -16.357 14.178 3.565 1.00 80.31 126 THR A O 1
ATOM 984 N N . ILE A 1 127 ? -15.050 12.698 4.628 1.00 77.19 127 ILE A N 1
ATOM 985 C CA . ILE A 1 127 ? -14.403 13.650 5.526 1.00 77.19 127 ILE A CA 1
ATOM 986 C C . ILE A 1 127 ? -12.937 13.744 5.134 1.00 77.19 127 ILE A C 1
ATOM 988 O O . ILE A 1 127 ? -12.225 12.742 5.087 1.00 77.19 127 ILE A O 1
ATOM 992 N N . ARG A 1 128 ? -12.479 14.967 4.875 1.00 81.75 128 ARG A N 1
ATOM 993 C CA . ARG A 1 128 ? -11.064 15.263 4.673 1.00 81.75 128 ARG A CA 1
ATOM 994 C C . ARG A 1 128 ? -10.507 15.917 5.926 1.00 81.75 128 ARG A C 1
ATOM 996 O O . ARG A 1 128 ? -11.020 16.945 6.362 1.00 81.75 128 ARG A O 1
ATOM 1003 N N . SER A 1 129 ? -9.428 15.350 6.447 1.00 79.38 129 SER A N 1
ATOM 1004 C CA . SER A 1 129 ? -8.762 15.830 7.656 1.00 79.38 129 SER A CA 1
ATOM 1005 C C . SER A 1 129 ? -7.280 16.061 7.399 1.00 79.38 129 SER A C 1
ATOM 1007 O O . SER A 1 129 ? -6.656 15.369 6.595 1.00 79.38 129 SER A O 1
ATOM 1009 N N . SER A 1 130 ? -6.698 17.035 8.097 1.00 82.12 130 SER A N 1
ATOM 1010 C CA . SER A 1 130 ? -5.244 17.190 8.140 1.00 82.12 130 SER A CA 1
ATOM 1011 C C . SER A 1 130 ? -4.634 16.020 8.908 1.00 82.12 130 SER A C 1
ATOM 1013 O O . SER A 1 130 ? -5.142 15.645 9.965 1.00 82.12 130 SER A O 1
ATOM 1015 N N . LEU A 1 131 ? -3.508 15.482 8.429 1.00 79.38 131 LEU A N 1
ATOM 1016 C CA . LEU A 1 131 ? -2.772 14.434 9.150 1.00 79.38 131 LEU A CA 1
ATOM 1017 C C . LEU A 1 131 ? -2.311 14.903 10.538 1.00 79.38 131 LEU A C 1
ATOM 1019 O O . LEU A 1 131 ? -2.121 14.094 11.437 1.00 79.38 131 LEU A O 1
ATOM 1023 N N . ARG A 1 132 ? -2.160 16.217 10.727 1.00 78.25 132 ARG A N 1
ATOM 1024 C CA . ARG A 1 132 ? -1.753 16.826 12.004 1.00 78.25 132 ARG A CA 1
ATOM 1025 C C . ARG A 1 132 ? -2.875 16.889 13.029 1.00 78.25 132 ARG A C 1
ATOM 1027 O O . ARG A 1 132 ? -2.604 17.014 14.213 1.00 78.25 132 ARG A O 1
ATOM 1034 N N . SER A 1 133 ? -4.120 16.873 12.567 1.00 79.56 133 SER A N 1
ATOM 1035 C CA . SER A 1 133 ? -5.308 16.994 13.411 1.00 79.56 133 SER A CA 1
ATOM 1036 C C . SER A 1 133 ? -6.067 15.675 13.507 1.00 79.56 133 SER A C 1
ATOM 1038 O O . SER A 1 133 ? -7.243 15.678 13.866 1.00 79.56 133 SER A O 1
ATOM 1040 N N . ILE A 1 134 ? -5.448 14.566 13.095 1.00 83.62 134 ILE A N 1
ATOM 1041 C CA . ILE A 1 134 ? -6.110 13.273 13.134 1.00 83.62 134 ILE A CA 1
ATOM 1042 C C . ILE A 1 134 ? -6.224 12.801 14.579 1.00 83.62 134 ILE A C 1
ATOM 1044 O O . ILE A 1 134 ? -5.236 12.775 15.306 1.00 83.62 134 ILE A O 1
ATOM 1048 N N . ASP A 1 135 ? -7.438 12.437 14.980 1.00 85.19 135 ASP A N 1
ATOM 1049 C CA . ASP A 1 135 ? -7.723 11.873 16.293 1.00 85.19 135 ASP A CA 1
ATOM 1050 C C . ASP A 1 135 ? -8.218 10.432 16.119 1.00 85.19 135 ASP A C 1
ATOM 1052 O O . ASP A 1 135 ? -9.379 10.180 15.784 1.00 85.19 135 ASP A O 1
ATOM 1056 N N . LEU A 1 136 ? -7.318 9.473 16.341 1.00 87.19 136 LEU A N 1
ATOM 1057 C CA . LEU A 1 136 ? -7.612 8.042 16.264 1.00 87.19 136 LEU A CA 1
ATOM 1058 C C . LEU A 1 136 ? -8.705 7.629 17.262 1.00 87.19 136 LEU A C 1
ATOM 1060 O O . LEU A 1 136 ? -9.512 6.754 16.955 1.00 87.19 136 LEU A O 1
ATOM 1064 N N . SER A 1 137 ? -8.783 8.274 18.430 1.00 85.75 137 SER A N 1
ATOM 1065 C CA . SER A 1 137 ? -9.817 7.993 19.431 1.00 85.75 137 SER A CA 1
ATOM 1066 C C . SER A 1 137 ? -11.187 8.461 18.949 1.00 85.75 137 SER A C 1
ATOM 1068 O O . SER A 1 137 ? -12.166 7.718 19.054 1.00 85.75 137 SER A O 1
ATOM 1070 N N . ALA A 1 138 ? -11.268 9.659 18.362 1.00 84.12 138 ALA A N 1
ATOM 1071 C CA . ALA A 1 138 ? -12.500 10.155 17.750 1.00 84.12 138 ALA A CA 1
ATOM 1072 C C . ALA A 1 138 ? -12.969 9.245 16.605 1.00 84.12 138 ALA A C 1
ATOM 1074 O O . ALA A 1 138 ? -14.140 8.866 16.556 1.00 84.12 138 ALA A O 1
ATOM 1075 N N . LEU A 1 139 ? -12.058 8.818 15.730 1.00 84.31 139 LEU A N 1
ATOM 1076 C CA . LEU A 1 139 ? -12.383 7.904 14.634 1.00 84.31 139 LEU A CA 1
ATOM 1077 C C . LEU A 1 139 ? -12.814 6.514 15.129 1.00 84.31 139 LEU A C 1
ATOM 1079 O O . LEU A 1 139 ? -13.764 5.938 14.600 1.00 84.31 139 LEU A O 1
ATOM 1083 N N . ASN A 1 140 ? -12.200 5.994 16.192 1.00 86.88 140 ASN A N 1
ATOM 1084 C CA . ASN A 1 140 ? -12.649 4.749 16.812 1.00 86.88 140 ASN A CA 1
ATOM 1085 C C . ASN A 1 140 ? -14.045 4.884 17.446 1.00 86.88 140 ASN A C 1
ATOM 1087 O O . ASN A 1 140 ? -14.855 3.965 17.346 1.00 86.88 140 ASN A O 1
ATOM 1091 N N . LYS A 1 141 ? -14.376 6.036 18.048 1.00 86.62 141 LYS A N 1
ATOM 1092 C CA . LYS A 1 141 ? -15.748 6.308 18.518 1.00 86.62 141 LYS A CA 1
ATOM 1093 C C . LYS A 1 141 ? -16.748 6.269 17.362 1.00 86.62 141 LYS A C 1
ATOM 1095 O O . LYS A 1 141 ? -17.827 5.710 17.533 1.00 86.62 141 LYS A O 1
ATOM 1100 N N . HIS A 1 142 ? -16.384 6.782 16.185 1.00 83.31 142 HIS A N 1
ATOM 1101 C CA . HIS A 1 142 ? -17.216 6.636 14.988 1.00 83.31 142 HIS A CA 1
ATOM 1102 C C . HIS A 1 142 ? -17.414 5.166 14.596 1.00 83.31 142 HIS A C 1
ATOM 1104 O O . HIS A 1 142 ? -18.545 4.779 14.321 1.00 83.31 142 HIS A O 1
ATOM 1110 N N . ALA A 1 143 ? -16.372 4.330 14.646 1.00 85.50 143 ALA A N 1
ATOM 1111 C CA . ALA A 1 143 ? -16.488 2.894 14.358 1.00 85.50 143 ALA A CA 1
ATOM 1112 C C . ALA A 1 143 ? -17.474 2.167 15.293 1.00 85.50 143 ALA A C 1
ATOM 1114 O O . ALA A 1 143 ? -18.222 1.289 14.862 1.00 85.50 143 ALA A O 1
ATOM 1115 N N . LEU A 1 144 ? -17.495 2.548 16.576 1.00 86.94 144 LEU A N 1
ATOM 1116 C CA . LEU A 1 144 ? -18.407 1.978 17.574 1.00 86.94 144 LEU A CA 1
ATOM 1117 C C . LEU A 1 144 ? -19.873 2.370 17.339 1.00 86.94 144 LEU A C 1
ATOM 1119 O O . LEU A 1 144 ? -20.767 1.611 17.705 1.00 86.94 144 LEU A O 1
ATOM 1123 N N . LEU A 1 145 ? -20.113 3.536 16.734 1.00 87.94 145 LEU A N 1
ATOM 1124 C CA . LEU A 1 145 ? -21.449 4.036 16.396 1.00 87.94 145 LEU A CA 1
ATOM 1125 C C . LEU A 1 145 ? -21.907 3.629 14.987 1.00 87.94 145 LEU A C 1
ATOM 1127 O O . LEU A 1 145 ? -23.085 3.774 14.666 1.00 87.94 145 LEU A O 1
ATOM 1131 N N . ALA A 1 146 ? -20.989 3.150 14.148 1.00 85.62 146 ALA A N 1
ATOM 1132 C CA . ALA A 1 146 ? -21.269 2.733 12.783 1.00 85.62 146 ALA A CA 1
ATOM 1133 C C . ALA A 1 146 ? -22.020 1.394 12.726 1.00 85.62 146 ALA A C 1
ATOM 1135 O O . ALA A 1 146 ? -21.974 0.580 13.663 1.00 85.62 146 ALA A O 1
ATOM 1136 N N . SER A 1 147 ? -22.678 1.156 11.587 1.00 85.00 147 SER A N 1
ATOM 1137 C CA . SER A 1 147 ? -23.263 -0.149 11.280 1.00 85.00 147 SER A CA 1
ATOM 1138 C C . SER A 1 147 ? -22.186 -1.240 11.224 1.00 85.00 147 SER A C 1
ATOM 1140 O O . SER A 1 147 ? -21.001 -0.955 11.044 1.00 85.00 147 SER A O 1
ATOM 1142 N N . ASP A 1 148 ? -22.586 -2.506 11.366 1.00 82.62 148 ASP A N 1
ATOM 1143 C CA . ASP A 1 148 ? -21.652 -3.642 11.319 1.00 82.62 148 ASP A CA 1
ATOM 1144 C C . ASP A 1 148 ? -20.866 -3.682 9.994 1.00 82.62 148 ASP A C 1
ATOM 1146 O O . ASP A 1 148 ? -19.649 -3.834 9.989 1.00 82.62 148 ASP A O 1
ATOM 1150 N N . ALA A 1 149 ? -21.537 -3.425 8.866 1.00 75.88 149 ALA A N 1
ATOM 1151 C CA . ALA A 1 149 ? -20.898 -3.386 7.550 1.00 75.88 149 ALA A CA 1
ATOM 1152 C C . ALA A 1 149 ? -19.821 -2.288 7.446 1.00 75.88 149 ALA A C 1
ATOM 1154 O O . ALA A 1 149 ? -18.732 -2.522 6.927 1.00 75.88 149 ALA A O 1
ATOM 1155 N N . GLU A 1 150 ? -20.095 -1.096 7.978 1.00 81.88 150 GLU A N 1
ATOM 1156 C CA . GLU A 1 150 ? -19.162 0.035 7.935 1.00 81.88 150 GLU A CA 1
ATOM 1157 C C . GLU A 1 150 ? -18.005 -0.121 8.924 1.00 81.88 150 GLU A C 1
ATOM 1159 O O . GLU A 1 150 ? -16.898 0.359 8.675 1.00 81.88 150 GLU A O 1
ATOM 1164 N N . ARG A 1 151 ? -18.240 -0.807 10.045 1.00 88.25 151 ARG A N 1
ATOM 1165 C CA . ARG A 1 151 ? -17.257 -0.974 11.116 1.00 88.25 151 ARG A CA 1
ATOM 1166 C C . ARG A 1 151 ? -15.983 -1.661 10.633 1.00 88.25 151 ARG A C 1
ATOM 1168 O O . ARG A 1 151 ? -14.892 -1.206 10.979 1.00 88.25 151 ARG A O 1
ATOM 1175 N N . LEU A 1 152 ? -16.108 -2.698 9.800 1.00 87.75 152 LEU A N 1
ATOM 1176 C CA . LEU A 1 152 ? -14.959 -3.349 9.163 1.00 87.75 152 LEU A CA 1
ATOM 1177 C C . LEU A 1 152 ? -14.126 -2.348 8.352 1.00 87.75 152 LEU A C 1
ATOM 1179 O O . LEU A 1 152 ? -12.912 -2.264 8.541 1.00 87.75 152 LEU A O 1
ATOM 1183 N N . CYS A 1 153 ? -14.775 -1.571 7.482 1.00 84.00 153 CYS A N 1
ATOM 1184 C CA . CYS A 1 153 ? -14.103 -0.586 6.636 1.00 84.00 153 CYS A CA 1
ATOM 1185 C C . CYS A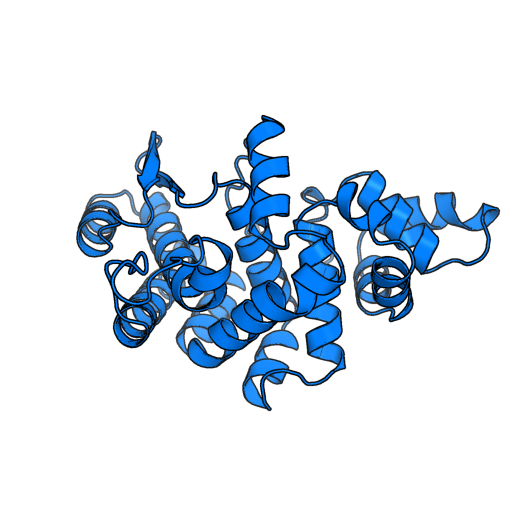 1 153 ? -13.370 0.469 7.473 1.00 84.00 153 CYS A C 1
ATOM 1187 O O . CYS A 1 153 ? -12.236 0.828 7.156 1.00 84.00 153 CYS A O 1
ATOM 1189 N N . ILE A 1 154 ? -13.979 0.922 8.574 1.00 85.75 154 ILE A N 1
ATOM 1190 C CA . ILE A 1 154 ? -13.370 1.910 9.469 1.00 85.75 154 ILE A CA 1
ATOM 1191 C C . ILE A 1 154 ? -12.148 1.323 10.184 1.00 85.75 154 ILE A C 1
ATOM 1193 O O . ILE A 1 154 ? -11.094 1.958 10.185 1.00 85.75 154 ILE A O 1
ATOM 1197 N N . TYR A 1 155 ? -12.241 0.117 10.755 1.00 91.50 155 TYR A N 1
ATOM 1198 C CA . TYR A 1 155 ? -11.093 -0.520 11.413 1.00 91.50 155 TYR A CA 1
ATOM 1199 C C . TYR A 1 155 ? -9.946 -0.794 10.440 1.00 91.50 155 TYR A C 1
ATOM 1201 O O . TYR A 1 155 ? -8.800 -0.477 10.755 1.00 91.50 155 TYR A O 1
ATOM 1209 N N . ARG A 1 156 ? -10.246 -1.301 9.238 1.00 90.88 156 ARG A N 1
ATOM 1210 C CA . ARG A 1 156 ? -9.242 -1.492 8.183 1.00 90.88 156 ARG A CA 1
ATOM 1211 C C . ARG A 1 156 ? -8.536 -0.175 7.866 1.00 90.88 156 ARG A C 1
ATOM 1213 O O . ARG A 1 156 ? -7.314 -0.100 7.945 1.00 90.88 156 ARG A O 1
ATOM 1220 N N . ARG A 1 157 ? -9.305 0.884 7.593 1.00 88.06 157 ARG A N 1
ATOM 1221 C CA . ARG A 1 157 ? -8.753 2.196 7.239 1.00 88.06 157 ARG A CA 1
ATOM 1222 C C . ARG A 1 157 ? -7.930 2.811 8.370 1.00 88.06 157 ARG A C 1
ATOM 1224 O O . ARG A 1 157 ? -6.943 3.485 8.089 1.00 88.06 157 ARG A O 1
ATOM 1231 N N . LEU A 1 158 ? -8.308 2.586 9.629 1.00 91.19 158 LEU A N 1
ATOM 1232 C CA . LEU A 1 158 ? -7.524 3.022 10.784 1.00 91.19 158 LEU A CA 1
ATOM 1233 C C . LEU A 1 158 ? -6.181 2.291 10.877 1.00 91.19 158 LEU A C 1
ATOM 1235 O O . LEU A 1 158 ? -5.169 2.955 11.080 1.00 91.19 158 LEU A O 1
ATOM 1239 N N . GLY A 1 159 ? -6.157 0.972 10.662 1.00 94.44 159 GLY A N 1
ATOM 1240 C CA . GLY A 1 159 ? -4.914 0.198 10.583 1.00 94.44 159 GLY A CA 1
ATOM 1241 C C . GLY A 1 159 ? -4.015 0.640 9.422 1.00 94.44 159 GLY A C 1
ATOM 1242 O O . GLY A 1 159 ? -2.813 0.842 9.609 1.00 94.44 159 GLY A O 1
ATOM 1243 N N . ASP A 1 160 ? -4.600 0.870 8.243 1.00 92.56 160 ASP A N 1
ATOM 1244 C CA . ASP A 1 160 ? -3.880 1.356 7.059 1.00 92.56 160 ASP A CA 1
ATOM 1245 C C . ASP A 1 160 ? -3.250 2.725 7.315 1.00 92.56 160 ASP A C 1
ATOM 1247 O O . ASP A 1 160 ? -2.075 2.947 7.024 1.00 92.56 160 ASP A O 1
ATOM 1251 N N . LEU A 1 161 ? -4.028 3.638 7.899 1.00 90.25 161 LEU A N 1
ATOM 1252 C CA . LEU A 1 161 ? -3.589 4.983 8.235 1.00 90.25 161 LEU A CA 1
ATOM 1253 C C . LEU A 1 161 ? -2.428 4.958 9.229 1.00 90.25 161 LEU A C 1
ATOM 1255 O O . LEU A 1 161 ? -1.423 5.626 8.996 1.00 90.25 161 LEU A O 1
ATOM 1259 N N . THR A 1 162 ? -2.532 4.212 10.330 1.00 94.25 162 THR A N 1
ATOM 1260 C CA . THR A 1 162 ? -1.447 4.149 11.319 1.00 94.25 162 THR A CA 1
ATOM 1261 C C . THR A 1 162 ? -0.194 3.513 10.727 1.00 94.25 162 THR A C 1
ATOM 1263 O O . THR A 1 162 ? 0.922 3.978 10.991 1.00 94.25 162 THR A O 1
ATOM 1266 N N . LEU A 1 163 ? -0.356 2.482 9.891 1.00 95.44 163 LEU A N 1
ATOM 1267 C CA . LEU A 1 163 ? 0.761 1.797 9.248 1.00 95.44 163 LEU A CA 1
ATOM 1268 C C . LEU A 1 163 ? 1.467 2.736 8.268 1.00 95.44 163 LEU A C 1
ATOM 1270 O O . LEU A 1 163 ? 2.687 2.903 8.329 1.00 95.44 163 LEU A O 1
ATOM 1274 N N . PHE A 1 164 ? 0.692 3.428 7.438 1.00 92.00 164 PHE A N 1
ATOM 1275 C CA . PHE A 1 164 ? 1.203 4.421 6.510 1.00 92.00 164 PHE A CA 1
ATOM 1276 C C . PHE A 1 164 ? 1.883 5.590 7.231 1.00 92.00 164 PHE A C 1
ATOM 1278 O O . PHE A 1 164 ? 3.004 5.947 6.884 1.00 92.00 164 PHE A O 1
ATOM 1285 N N . LEU A 1 165 ? 1.274 6.151 8.279 1.00 89.50 165 LEU A N 1
ATOM 1286 C CA . LEU A 1 165 ? 1.874 7.236 9.058 1.00 89.50 165 LEU A CA 1
ATOM 1287 C C . LEU A 1 165 ? 3.193 6.809 9.712 1.00 89.50 165 LEU A C 1
ATOM 1289 O O . LEU A 1 165 ? 4.186 7.523 9.616 1.00 89.50 165 LEU A O 1
ATOM 1293 N N . SER A 1 166 ? 3.251 5.622 10.311 1.00 92.06 166 SER A N 1
ATOM 1294 C CA . SER A 1 166 ? 4.480 5.145 10.961 1.00 92.06 166 SER A CA 1
ATOM 1295 C C . SER A 1 166 ? 5.609 4.796 9.969 1.00 92.06 166 SER A C 1
ATOM 1297 O O . SER A 1 166 ? 6.794 4.898 10.303 1.00 92.06 166 SER A O 1
ATOM 1299 N N . GLY A 1 167 ? 5.278 4.410 8.730 1.00 91.31 167 GLY A N 1
ATOM 1300 C CA . GLY A 1 167 ? 6.258 4.054 7.695 1.00 91.31 167 GLY A CA 1
ATOM 1301 C C . GLY A 1 167 ? 6.672 5.210 6.776 1.00 91.31 167 GLY A C 1
ATOM 1302 O O . GLY A 1 167 ? 7.846 5.330 6.421 1.00 91.31 167 GLY A O 1
ATOM 1303 N N . ALA A 1 168 ? 5.729 6.075 6.403 1.00 88.88 168 ALA A N 1
ATOM 1304 C CA . ALA A 1 168 ? 5.851 7.023 5.293 1.00 88.88 168 ALA A CA 1
ATOM 1305 C C . ALA A 1 168 ? 5.695 8.505 5.686 1.00 88.88 168 ALA A C 1
ATOM 1307 O O . ALA A 1 168 ? 5.806 9.371 4.816 1.00 88.88 168 ALA A O 1
ATOM 1308 N N . ALA A 1 169 ? 5.485 8.844 6.967 1.00 77.88 169 ALA A N 1
ATOM 1309 C CA . ALA A 1 169 ? 5.308 10.241 7.393 1.00 77.88 169 ALA A CA 1
ATOM 1310 C C . ALA A 1 169 ? 6.427 11.185 6.932 1.00 77.88 169 ALA A C 1
ATOM 1312 O O . ALA A 1 169 ? 6.146 12.319 6.542 1.00 77.88 169 ALA A O 1
ATOM 1313 N N . GLY A 1 170 ? 7.675 10.705 6.913 1.00 75.00 170 GLY A N 1
ATOM 1314 C CA . GLY A 1 170 ? 8.828 11.479 6.447 1.00 75.00 170 GLY A CA 1
ATOM 1315 C C . GLY A 1 170 ? 8.734 11.930 4.984 1.00 75.00 170 GLY A C 1
ATOM 1316 O O . GLY A 1 170 ? 9.283 12.972 4.644 1.00 75.00 170 GLY A O 1
ATOM 1317 N N . ALA A 1 171 ? 8.010 11.202 4.128 1.00 80.00 171 ALA A N 1
ATOM 1318 C CA . ALA A 1 171 ? 7.790 11.594 2.734 1.00 80.00 171 ALA A CA 1
ATOM 1319 C C . ALA A 1 171 ? 6.584 12.532 2.537 1.00 80.00 171 ALA A C 1
ATOM 1321 O O . ALA A 1 171 ? 6.489 13.214 1.513 1.00 80.00 171 ALA A O 1
ATOM 1322 N N . LEU A 1 172 ? 5.650 12.564 3.491 1.00 71.50 172 LEU A N 1
ATOM 1323 C CA . LEU A 1 172 ? 4.428 13.378 3.433 1.00 71.50 172 LEU A CA 1
ATOM 1324 C C . LEU A 1 172 ? 4.629 14.773 4.012 1.00 71.50 172 LEU A C 1
ATOM 1326 O O . LEU A 1 172 ? 4.047 15.751 3.533 1.00 71.50 172 LEU A O 1
ATOM 1330 N N . LEU A 1 173 ? 5.409 14.847 5.082 1.00 69.88 173 LEU A N 1
ATOM 1331 C CA . LEU A 1 173 ? 5.622 16.062 5.837 1.00 69.88 173 LEU A CA 1
ATOM 1332 C C . LEU A 1 173 ? 6.840 16.793 5.263 1.00 69.88 173 LEU A C 1
ATOM 1334 O O . LEU A 1 173 ? 7.852 16.157 4.976 1.00 69.88 173 LEU A O 1
ATOM 1338 N N . PRO A 1 174 ? 6.761 18.118 5.041 1.00 62.25 174 PRO A N 1
ATOM 1339 C CA . PRO A 1 174 ? 7.928 18.868 4.602 1.00 62.25 174 PRO A CA 1
ATOM 1340 C C . PRO A 1 174 ? 9.053 18.690 5.626 1.00 62.25 174 PRO A C 1
ATOM 1342 O O . PRO A 1 174 ? 8.795 18.693 6.833 1.00 62.25 174 PRO A O 1
ATOM 1345 N N . ALA A 1 175 ? 10.291 18.558 5.142 1.00 57.12 175 ALA A N 1
ATOM 1346 C CA . ALA A 1 175 ? 11.447 18.776 5.995 1.00 57.12 175 ALA A CA 1
ATOM 1347 C C . ALA A 1 175 ? 11.285 20.173 6.605 1.00 57.12 175 ALA A C 1
ATOM 1349 O O . ALA A 1 175 ? 11.087 21.141 5.871 1.00 57.12 175 ALA A O 1
ATOM 1350 N N . ALA A 1 176 ? 11.249 20.263 7.932 1.00 53.44 176 ALA A N 1
ATOM 1351 C CA . ALA A 1 176 ? 11.371 21.562 8.566 1.00 53.44 176 ALA A CA 1
ATOM 1352 C C . ALA A 1 176 ? 12.823 22.002 8.423 1.00 53.44 176 ALA A C 1
ATOM 1354 O O . ALA A 1 176 ? 13.723 21.210 8.712 1.00 53.44 176 ALA A O 1
ATOM 1355 N N . ASP A 1 177 ? 13.023 23.237 7.971 1.00 51.53 177 ASP A N 1
ATOM 1356 C CA . ASP A 1 177 ? 14.348 23.854 7.910 1.00 51.53 177 ASP A CA 1
ATOM 1357 C C . ASP A 1 177 ? 14.962 23.974 9.321 1.00 51.53 177 ASP A C 1
ATOM 1359 O O . ASP A 1 177 ? 16.177 23.880 9.468 1.00 51.53 177 ASP A O 1
ATOM 1363 N N . ASP A 1 178 ? 14.116 24.026 10.360 1.00 49.53 178 ASP A N 1
ATOM 1364 C CA . ASP A 1 178 ? 14.494 23.956 11.773 1.00 49.53 178 ASP A CA 1
ATOM 1365 C C . ASP A 1 178 ? 14.016 22.654 12.436 1.00 49.53 178 ASP A C 1
ATOM 1367 O O . ASP A 1 178 ? 12.831 22.306 12.410 1.00 49.53 178 ASP A O 1
ATOM 1371 N N . ALA A 1 179 ? 14.926 21.947 13.115 1.00 52.12 179 ALA A N 1
ATOM 1372 C CA . ALA A 1 179 ? 14.619 20.713 13.848 1.00 52.12 179 ALA A CA 1
ATOM 1373 C C . ALA A 1 179 ? 13.537 20.900 14.936 1.00 52.12 179 ALA A C 1
ATOM 1375 O O . ALA A 1 179 ? 12.788 19.961 15.206 1.00 52.12 179 ALA A O 1
ATOM 1376 N N . GLU A 1 180 ? 13.415 22.107 15.502 1.00 49.28 180 GLU A N 1
ATOM 1377 C CA . GLU A 1 180 ? 12.396 22.486 16.499 1.00 49.28 180 GLU A CA 1
ATOM 1378 C C . GLU A 1 180 ? 11.001 22.729 15.904 1.00 49.28 180 GLU A C 1
ATOM 1380 O O . GLU A 1 180 ? 10.004 22.635 16.614 1.00 49.28 180 GLU A O 1
ATOM 1385 N N . GLN A 1 181 ? 10.902 22.992 14.599 1.00 49.50 181 GLN A N 1
ATOM 1386 C CA . GLN A 1 181 ? 9.631 23.219 13.897 1.00 49.50 181 GLN A CA 1
ATOM 1387 C C . GLN A 1 181 ? 9.234 22.021 13.040 1.00 49.50 181 GLN A C 1
ATOM 1389 O O . GLN A 1 181 ? 8.336 22.124 12.193 1.00 49.50 181 GLN A O 1
ATOM 1394 N N . ARG A 1 182 ? 9.887 20.868 13.264 1.00 50.22 182 ARG A N 1
ATOM 1395 C CA . ARG A 1 182 ? 9.505 19.621 12.616 1.00 50.22 182 ARG A CA 1
ATOM 1396 C C . ARG A 1 182 ? 8.016 19.411 12.825 1.00 50.22 182 ARG A C 1
ATOM 1398 O O . ARG A 1 182 ? 7.560 19.335 13.964 1.00 50.22 182 ARG A O 1
ATOM 1405 N N . PRO A 1 183 ? 7.241 19.334 11.739 1.00 51.34 183 PRO A N 1
ATOM 1406 C CA . PRO A 1 183 ? 5.828 19.074 11.858 1.00 51.34 183 PRO A CA 1
ATOM 1407 C C . PRO A 1 183 ? 5.622 17.673 12.428 1.00 51.34 183 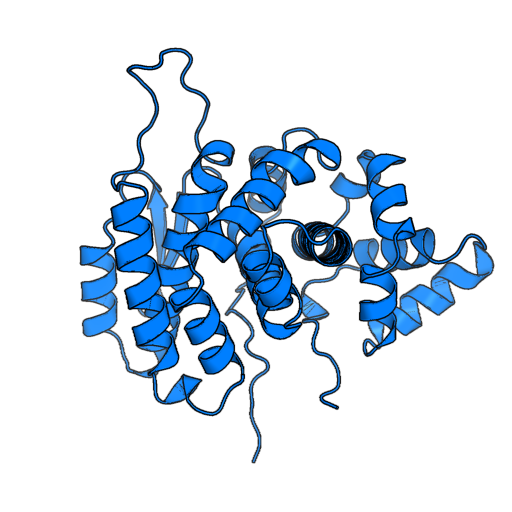PRO A C 1
ATOM 1409 O O . PRO A 1 183 ? 5.691 16.697 11.696 1.00 51.34 183 PRO A O 1
ATOM 1412 N N . ALA A 1 184 ? 5.428 17.568 13.739 1.00 64.81 184 ALA A N 1
ATOM 1413 C CA . ALA A 1 184 ? 5.234 16.290 14.399 1.00 64.81 184 ALA A CA 1
ATOM 1414 C C . ALA A 1 184 ? 3.820 15.774 14.113 1.00 64.81 184 ALA A C 1
ATOM 1416 O O . ALA A 1 184 ? 2.845 16.533 14.133 1.00 64.81 184 ALA A O 1
ATOM 1417 N N . LEU A 1 185 ? 3.713 14.477 13.830 1.00 75.38 185 LEU A N 1
ATOM 1418 C CA . LEU A 1 185 ? 2.432 13.797 13.952 1.00 75.38 185 LEU A CA 1
ATOM 1419 C C . LEU A 1 185 ? 1.971 13.863 15.415 1.00 75.38 185 LEU A C 1
ATOM 1421 O O . LEU A 1 185 ? 2.814 13.896 16.311 1.00 75.38 185 LEU A O 1
ATOM 1425 N N . PRO A 1 186 ? 0.655 13.836 15.673 1.00 78.25 186 PRO A N 1
ATOM 1426 C CA . PRO A 1 186 ? 0.125 13.863 17.036 1.00 78.25 186 PRO A CA 1
ATOM 1427 C C . PRO A 1 186 ? 0.384 12.571 17.837 1.00 78.25 186 PRO A C 1
ATOM 1429 O O . PRO A 1 186 ? -0.069 12.480 18.972 1.00 78.25 186 PRO A O 1
ATOM 1432 N N . TYR A 1 187 ? 1.089 11.589 17.264 1.00 85.94 187 TYR A N 1
ATOM 1433 C CA . TYR A 1 187 ? 1.333 10.267 17.843 1.00 85.94 187 TYR A CA 1
ATOM 1434 C C . TYR A 1 187 ? 2.797 9.853 17.682 1.00 85.94 187 TYR A C 1
ATOM 1436 O O . TYR A 1 187 ? 3.402 10.121 16.637 1.00 85.94 187 TYR A O 1
ATOM 1444 N N . SER A 1 188 ? 3.342 9.154 18.682 1.00 89.88 188 SER A N 1
ATOM 1445 C CA . SER A 1 188 ? 4.648 8.492 18.580 1.00 89.88 188 SER A CA 1
ATOM 1446 C C . SER A 1 188 ? 4.601 7.286 17.632 1.00 89.88 188 SER A C 1
ATOM 1448 O O . SER A 1 188 ? 3.535 6.761 17.301 1.00 89.88 188 SER A O 1
ATOM 1450 N N . GLU A 1 189 ? 5.771 6.812 17.192 1.00 90.38 189 GLU A N 1
ATOM 1451 C CA . GLU A 1 189 ? 5.860 5.582 16.396 1.00 90.38 189 GLU A CA 1
ATOM 1452 C C . GLU A 1 189 ? 5.330 4.365 17.176 1.00 90.38 189 GLU A C 1
ATOM 1454 O O . GLU A 1 189 ? 4.613 3.548 16.592 1.00 90.38 189 GLU A O 1
ATOM 1459 N N . GLU A 1 190 ? 5.609 4.266 18.485 1.00 93.00 190 GLU A N 1
ATOM 1460 C CA . GLU A 1 190 ? 5.088 3.174 19.321 1.00 93.00 190 GLU A CA 1
ATOM 1461 C C . GLU A 1 190 ? 3.569 3.262 19.509 1.00 93.00 190 GLU A C 1
ATOM 1463 O O . GLU A 1 190 ? 2.887 2.237 19.528 1.00 93.00 190 GLU A O 1
ATOM 1468 N N . GLU A 1 191 ? 3.014 4.471 19.631 1.00 94.00 191 GLU A N 1
ATOM 1469 C CA . GLU A 1 191 ? 1.566 4.673 19.729 1.00 94.00 191 GLU A CA 1
ATOM 1470 C C . GLU A 1 191 ? 0.851 4.279 18.438 1.00 94.00 191 GLU A C 1
ATOM 1472 O O . GLU A 1 191 ? -0.144 3.553 18.490 1.00 94.00 191 GLU A O 1
ATOM 1477 N N . LEU A 1 192 ? 1.378 4.709 17.285 1.00 94.69 192 LEU A N 1
ATOM 1478 C CA . LEU A 1 192 ? 0.853 4.321 15.976 1.00 94.69 192 LEU A CA 1
ATOM 1479 C C . LEU A 1 192 ? 0.916 2.807 15.782 1.00 94.69 192 LEU A C 1
ATOM 1481 O O . LEU A 1 192 ? -0.032 2.221 15.270 1.00 94.69 192 LEU A O 1
ATOM 1485 N N . GLU A 1 193 ? 2.005 2.164 16.199 1.00 96.31 193 GLU A N 1
ATOM 1486 C CA . GLU A 1 193 ? 2.128 0.710 16.140 1.00 96.31 193 GLU A CA 1
ATOM 1487 C C . GLU A 1 193 ? 1.115 0.007 17.044 1.00 96.31 193 GLU A C 1
ATOM 1489 O O . GLU A 1 193 ? 0.393 -0.877 16.584 1.00 96.31 193 GLU A O 1
ATOM 1494 N N . ARG A 1 194 ? 1.009 0.418 18.310 1.00 97.31 194 ARG A N 1
ATOM 1495 C CA . ARG A 1 194 ? 0.063 -0.164 19.267 1.00 97.31 194 ARG A CA 1
ATOM 1496 C C . ARG A 1 194 ? -1.379 -0.067 18.768 1.00 97.31 194 ARG A C 1
ATOM 1498 O O . ARG A 1 194 ? -2.102 -1.061 18.800 1.00 97.31 194 ARG A O 1
ATOM 1505 N N . GLU A 1 195 ? -1.799 1.109 18.304 1.00 96.94 195 GLU A N 1
ATOM 1506 C CA . GLU A 1 195 ? -3.151 1.298 17.771 1.00 96.94 195 GLU A CA 1
ATOM 1507 C C . GLU A 1 195 ? -3.343 0.579 16.429 1.00 96.94 195 GLU A C 1
ATOM 1509 O O . GLU A 1 195 ? -4.374 -0.053 16.218 1.00 96.94 195 GLU A O 1
ATOM 1514 N N . GLY A 1 196 ? -2.348 0.595 15.542 1.00 97.06 196 GLY A N 1
ATOM 1515 C CA . GLY A 1 196 ? -2.429 -0.071 14.244 1.00 97.06 196 GLY A CA 1
ATOM 1516 C C . GLY A 1 196 ? -2.590 -1.584 14.344 1.00 97.06 196 GLY A C 1
ATOM 1517 O O . GLY A 1 196 ? -3.473 -2.149 13.696 1.00 97.06 196 GLY A O 1
ATOM 1518 N N . ARG A 1 197 ? -1.808 -2.236 15.216 1.00 98.19 197 ARG A N 1
ATOM 1519 C CA . ARG A 1 197 ? -1.966 -3.666 15.533 1.00 98.19 197 ARG A CA 1
ATOM 1520 C C . ARG A 1 197 ? -3.389 -3.963 16.001 1.00 98.19 197 ARG A C 1
ATOM 1522 O O . ARG A 1 197 ? -4.055 -4.836 15.449 1.00 98.19 197 ARG A O 1
ATOM 1529 N N . ARG A 1 198 ? -3.885 -3.168 16.952 1.00 97.88 198 ARG A N 1
ATOM 1530 C CA . ARG A 1 198 ? -5.237 -3.297 17.502 1.00 97.88 198 ARG A CA 1
ATOM 1531 C C . ARG A 1 198 ? -6.322 -3.139 16.433 1.00 97.88 198 ARG A C 1
ATOM 1533 O O . ARG A 1 198 ? -7.268 -3.920 16.414 1.00 97.88 198 ARG A O 1
ATOM 1540 N N . TYR A 1 199 ? -6.222 -2.152 15.544 1.00 96.75 199 TYR A N 1
ATOM 1541 C CA . TYR A 1 199 ? -7.228 -1.950 14.496 1.00 96.75 199 TYR A CA 1
ATOM 1542 C C . TYR A 1 199 ? -7.225 -3.067 13.455 1.00 96.75 199 TYR A C 1
ATOM 1544 O O . TYR A 1 199 ? -8.299 -3.520 13.055 1.00 96.75 199 TYR A O 1
ATOM 1552 N N . TYR A 1 200 ? -6.052 -3.571 13.070 1.00 96.94 200 TYR A N 1
ATOM 1553 C CA . TYR A 1 200 ? -5.972 -4.742 12.203 1.00 96.94 200 TYR A CA 1
ATOM 1554 C C . TYR A 1 200 ? -6.540 -6.001 12.865 1.00 96.94 200 TYR A C 1
ATOM 1556 O O . TYR A 1 200 ? -7.249 -6.757 12.202 1.00 96.94 200 TYR A O 1
ATOM 1564 N N . GLU A 1 201 ? -6.315 -6.212 14.165 1.00 96.56 201 GLU A N 1
ATOM 1565 C CA . GLU A 1 201 ? -6.939 -7.309 14.917 1.00 96.56 201 GLU A CA 1
ATOM 1566 C C . GLU A 1 201 ? -8.466 -7.195 14.936 1.00 96.56 201 GLU A C 1
ATOM 1568 O O . GLU A 1 201 ? -9.156 -8.164 14.615 1.00 96.56 201 GLU A O 1
ATOM 1573 N N . LEU A 1 202 ? -8.998 -6.009 15.252 1.00 95.31 202 LEU A N 1
ATOM 1574 C CA . LEU A 1 202 ? -10.440 -5.747 15.252 1.00 95.31 202 LEU A CA 1
ATOM 1575 C C . LEU A 1 202 ? -11.059 -5.977 13.866 1.00 95.31 202 LEU A C 1
ATOM 1577 O O . LEU A 1 202 ? -12.111 -6.606 13.755 1.00 95.31 202 LEU A O 1
ATOM 1581 N N . ALA A 1 203 ? -10.394 -5.515 12.804 1.00 93.44 203 ALA A N 1
ATOM 1582 C CA . ALA A 1 203 ? -10.830 -5.741 11.429 1.00 93.44 203 ALA A CA 1
ATOM 1583 C C . ALA A 1 203 ? -10.789 -7.234 11.057 1.00 93.44 203 ALA A C 1
ATOM 1585 O O . ALA A 1 203 ? -11.729 -7.752 10.456 1.00 93.44 203 ALA A O 1
ATOM 1586 N N . ALA A 1 204 ? -9.739 -7.956 11.452 1.00 93.75 204 ALA A N 1
ATOM 1587 C CA . ALA A 1 204 ? -9.580 -9.370 11.126 1.00 93.75 204 ALA A CA 1
ATOM 1588 C C . ALA A 1 204 ? -10.542 -10.301 11.881 1.00 93.75 204 ALA A C 1
ATOM 1590 O O . ALA A 1 204 ? -10.842 -11.396 11.401 1.00 93.75 204 ALA A O 1
ATOM 1591 N N . GLN A 1 205 ? -10.989 -9.896 13.072 1.00 93.12 205 GLN A N 1
ATOM 1592 C CA . GLN A 1 205 ? -11.983 -10.613 13.879 1.00 93.12 205 GLN A CA 1
ATOM 1593 C C . GLN A 1 205 ? -13.421 -10.313 13.439 1.00 93.12 205 GLN A C 1
ATOM 1595 O O . GLN A 1 205 ? -14.358 -10.970 13.892 1.00 93.12 205 GLN A O 1
ATOM 1600 N N . HIS A 1 206 ? -13.616 -9.332 12.555 1.00 91.69 206 HIS A N 1
ATOM 1601 C CA . HIS A 1 206 ? -14.936 -8.972 12.069 1.00 91.69 206 HIS A CA 1
ATOM 1602 C C . HIS A 1 206 ? -15.583 -10.135 11.305 1.00 91.69 206 HIS A C 1
ATOM 1604 O O . HIS A 1 206 ? -14.941 -10.793 10.478 1.00 91.69 206 HIS A O 1
ATOM 1610 N N . ARG A 1 207 ? -16.886 -10.361 11.518 1.00 87.06 207 ARG A N 1
ATOM 1611 C CA . ARG A 1 207 ? -17.617 -11.476 10.889 1.00 87.06 207 ARG A CA 1
ATOM 1612 C C . ARG A 1 207 ? -17.518 -11.434 9.363 1.00 87.06 207 ARG A C 1
ATOM 1614 O O . ARG A 1 207 ? -17.240 -12.456 8.746 1.00 87.06 207 ARG A O 1
ATOM 1621 N N . ALA A 1 208 ? -17.670 -10.248 8.774 1.00 83.00 208 ALA A N 1
ATOM 1622 C CA . ALA A 1 208 ? -17.561 -10.043 7.326 1.00 83.00 208 ALA A CA 1
ATOM 1623 C C . ALA A 1 208 ? -16.157 -10.333 6.748 1.00 83.00 208 ALA A C 1
ATOM 1625 O O . ALA A 1 208 ? -16.034 -10.608 5.560 1.00 83.00 208 ALA A O 1
ATOM 1626 N N . ALA A 1 209 ? -15.101 -10.316 7.569 1.00 80.69 209 ALA A N 1
ATOM 1627 C CA . ALA A 1 209 ? -13.748 -10.672 7.139 1.00 80.69 209 ALA A CA 1
ATOM 1628 C C . ALA A 1 209 ? -13.418 -12.158 7.386 1.00 80.69 209 ALA A C 1
ATOM 1630 O O . ALA A 1 209 ? -12.475 -12.692 6.811 1.00 80.69 209 ALA A O 1
ATOM 1631 N N . SER A 1 210 ? -14.182 -12.849 8.238 1.00 68.69 210 SER A N 1
ATOM 1632 C CA . SER A 1 210 ? -13.786 -14.132 8.838 1.00 68.69 210 SER A CA 1
ATOM 1633 C C . SER A 1 210 ? -13.605 -15.286 7.839 1.00 68.69 210 SER A C 1
ATOM 1635 O O . SER A 1 210 ? -12.842 -16.207 8.122 1.00 68.69 210 SER A O 1
ATOM 1637 N N . SER A 1 211 ? -14.266 -15.239 6.679 1.00 62.03 211 SER A N 1
ATOM 1638 C CA . SER A 1 211 ? -14.172 -16.254 5.617 1.00 62.03 211 SER A CA 1
ATOM 1639 C C . SER A 1 211 ? -13.244 -15.867 4.460 1.00 62.03 211 SER A C 1
ATOM 1641 O O . SER A 1 211 ? -13.094 -16.647 3.520 1.00 62.03 211 SER A O 1
ATOM 1643 N N . SER A 1 212 ? -12.612 -14.691 4.502 1.00 73.25 212 SER A N 1
ATOM 1644 C CA . SER A 1 212 ? -11.793 -14.190 3.400 1.00 73.25 212 SER A CA 1
ATOM 1645 C C . SER A 1 212 ? -10.300 -14.218 3.723 1.00 73.25 212 SER A C 1
ATOM 1647 O O . SER A 1 212 ? -9.859 -14.175 4.875 1.00 73.25 212 SER A O 1
ATOM 1649 N N . TYR A 1 213 ? -9.490 -14.262 2.666 1.00 82.00 213 TYR A N 1
ATOM 1650 C CA . TYR A 1 213 ? -8.038 -14.108 2.764 1.00 82.00 213 TYR A CA 1
ATOM 1651 C C . TYR A 1 213 ? -7.665 -12.748 3.400 1.00 82.00 213 TYR A C 1
ATOM 1653 O O . TYR A 1 213 ? -6.611 -12.637 4.020 1.00 82.00 213 TYR A O 1
ATOM 1661 N N . LEU A 1 214 ? -8.563 -11.751 3.338 1.00 86.50 214 LEU A N 1
ATOM 1662 C CA . LEU A 1 214 ? -8.414 -10.453 3.991 1.00 86.50 214 LEU A CA 1
ATOM 1663 C C . LEU A 1 214 ? -8.190 -10.600 5.500 1.00 86.50 214 LEU A C 1
ATOM 1665 O O . LEU A 1 214 ? -7.240 -10.022 6.014 1.00 86.50 214 LEU A O 1
ATOM 1669 N N . ALA A 1 215 ? -8.977 -11.405 6.225 1.00 90.88 215 ALA A N 1
ATOM 1670 C CA . ALA A 1 215 ? -8.738 -11.580 7.662 1.00 90.88 215 ALA A CA 1
ATOM 1671 C C . ALA A 1 215 ? -7.381 -12.230 7.962 1.00 90.88 215 ALA A C 1
ATOM 1673 O O . ALA A 1 215 ? -6.752 -11.907 8.970 1.00 90.88 215 ALA A O 1
ATOM 1674 N N . ALA A 1 216 ? -6.906 -13.133 7.098 1.00 91.00 216 ALA A N 1
ATOM 1675 C CA . ALA A 1 216 ? -5.571 -13.706 7.238 1.00 91.00 216 ALA A CA 1
ATOM 1676 C C . ALA A 1 216 ? -4.480 -12.648 7.009 1.00 91.00 216 ALA A C 1
ATOM 1678 O O . ALA A 1 216 ? -3.572 -12.536 7.831 1.00 91.00 216 ALA A O 1
ATOM 1679 N N . THR A 1 217 ? -4.603 -11.828 5.962 1.00 92.94 217 THR A N 1
ATOM 1680 C CA . THR A 1 217 ? -3.679 -10.719 5.682 1.00 92.94 217 THR A CA 1
ATOM 1681 C C . THR A 1 217 ? -3.670 -9.687 6.809 1.00 92.94 217 THR A C 1
ATOM 1683 O O . THR A 1 217 ? -2.601 -9.327 7.289 1.00 92.94 217 THR A O 1
ATOM 1686 N N . LEU A 1 218 ? -4.836 -9.267 7.308 1.00 94.75 218 LEU A N 1
ATOM 1687 C CA . LEU A 1 218 ? -4.937 -8.315 8.419 1.00 94.75 218 LEU A CA 1
ATOM 1688 C C . LEU A 1 218 ? -4.304 -8.876 9.706 1.00 94.75 218 LEU A C 1
ATOM 1690 O O . LEU A 1 218 ? -3.579 -8.158 10.389 1.00 94.75 218 LEU A O 1
ATOM 1694 N N . ARG A 1 219 ? -4.482 -10.173 10.011 1.00 94.94 219 ARG A N 1
ATOM 1695 C CA . ARG A 1 219 ? -3.776 -10.832 11.133 1.00 94.94 219 ARG A CA 1
ATOM 1696 C C . ARG A 1 219 ? -2.262 -10.835 10.952 1.00 94.94 219 ARG A C 1
ATOM 1698 O O . ARG A 1 219 ? -1.541 -10.587 11.918 1.00 94.94 219 ARG A O 1
ATOM 1705 N N . GLN A 1 220 ? -1.780 -11.110 9.738 1.00 94.12 220 GLN A N 1
ATOM 1706 C CA . GLN A 1 220 ? -0.349 -11.045 9.436 1.00 94.12 220 GLN A CA 1
ATOM 1707 C C . GLN A 1 220 ? 0.193 -9.630 9.647 1.00 94.12 220 GLN A C 1
ATOM 1709 O O . GLN A 1 220 ? 1.222 -9.482 10.297 1.00 94.12 220 GLN A O 1
ATOM 1714 N N . LEU A 1 221 ? -0.518 -8.599 9.181 1.00 95.94 221 LEU A N 1
ATOM 1715 C CA . LEU A 1 221 ? -0.130 -7.200 9.383 1.00 95.94 221 LEU A CA 1
ATOM 1716 C C . LEU A 1 221 ? -0.160 -6.786 10.860 1.00 95.94 221 LEU A C 1
ATOM 1718 O O . LEU A 1 221 ? 0.725 -6.060 11.297 1.00 95.94 221 LEU A O 1
ATOM 1722 N N . ALA A 1 222 ? -1.129 -7.265 11.645 1.00 97.06 222 ALA A N 1
ATOM 1723 C CA . ALA A 1 222 ? -1.151 -7.033 13.088 1.00 97.06 222 ALA A CA 1
ATOM 1724 C C . ALA A 1 222 ? 0.032 -7.704 13.806 1.00 97.06 222 ALA A C 1
ATOM 1726 O O . ALA A 1 222 ? 0.647 -7.114 14.690 1.00 97.06 222 ALA A O 1
ATOM 1727 N N . THR A 1 223 ? 0.369 -8.935 13.418 1.00 95.81 223 THR A N 1
ATOM 1728 C CA . THR A 1 223 ? 1.450 -9.706 14.052 1.00 95.81 223 THR A CA 1
ATOM 1729 C C . THR A 1 223 ? 2.827 -9.149 13.686 1.00 95.81 223 THR A C 1
ATOM 1731 O O . THR A 1 223 ? 3.683 -9.007 14.555 1.00 95.81 223 THR A O 1
ATOM 1734 N N . HIS A 1 224 ? 3.014 -8.786 12.416 1.00 95.31 224 HIS A N 1
ATOM 1735 C CA . HIS A 1 224 ? 4.283 -8.353 11.826 1.00 95.31 224 HIS A CA 1
ATOM 1736 C C . HIS A 1 224 ? 4.259 -6.866 11.442 1.00 95.31 224 HIS A C 1
ATOM 1738 O O . HIS A 1 224 ? 4.669 -6.459 10.350 1.00 95.31 224 HIS A O 1
ATOM 1744 N N . TYR A 1 225 ? 3.692 -6.039 12.321 1.00 96.19 225 TYR A N 1
ATOM 1745 C CA . TYR A 1 225 ? 3.468 -4.625 12.032 1.00 96.19 225 TYR A CA 1
ATOM 1746 C C . TYR A 1 225 ? 4.777 -3.859 11.824 1.00 96.19 225 TYR A C 1
ATOM 1748 O O . TYR A 1 225 ? 4.874 -3.033 10.916 1.00 96.19 225 TYR A O 1
ATOM 1756 N N . ALA A 1 226 ? 5.790 -4.122 12.653 1.00 94.31 226 ALA A N 1
ATOM 1757 C CA . ALA A 1 226 ? 7.081 -3.443 12.570 1.00 94.31 226 ALA A CA 1
ATOM 1758 C C . ALA A 1 226 ? 7.793 -3.756 11.243 1.00 94.31 226 ALA A C 1
ATOM 1760 O O . ALA A 1 226 ? 8.359 -2.866 10.605 1.00 94.31 226 ALA A O 1
ATOM 1761 N N . GLU A 1 227 ? 7.696 -4.999 10.778 1.00 93.75 227 GLU A N 1
ATOM 1762 C CA . GLU A 1 227 ? 8.234 -5.454 9.501 1.00 93.75 227 GLU A CA 1
ATOM 1763 C C . GLU A 1 227 ? 7.479 -4.818 8.331 1.00 93.75 227 GLU A C 1
ATOM 1765 O O . GLU A 1 227 ? 8.102 -4.276 7.416 1.00 93.75 227 GLU A O 1
ATOM 1770 N N . ALA A 1 228 ? 6.142 -4.804 8.379 1.00 95.06 228 ALA A N 1
ATOM 1771 C CA . ALA A 1 228 ? 5.318 -4.127 7.378 1.00 95.06 228 ALA A CA 1
ATOM 1772 C C . ALA A 1 228 ? 5.635 -2.621 7.308 1.00 95.06 228 ALA A C 1
ATOM 1774 O O . ALA A 1 228 ? 5.786 -2.060 6.218 1.00 95.06 228 ALA A O 1
ATOM 1775 N N . ARG A 1 229 ? 5.812 -1.970 8.467 1.00 95.00 229 ARG A N 1
ATOM 1776 C CA . ARG A 1 229 ? 6.237 -0.567 8.572 1.00 95.00 229 ARG A CA 1
ATOM 1777 C C . ARG A 1 229 ? 7.585 -0.358 7.897 1.00 95.00 229 ARG A C 1
ATOM 1779 O O . ARG A 1 229 ? 7.738 0.598 7.137 1.00 95.00 229 ARG A O 1
ATOM 1786 N N . GLN A 1 230 ? 8.550 -1.237 8.154 1.00 93.19 230 GLN A N 1
ATOM 1787 C CA . GLN A 1 230 ? 9.877 -1.146 7.557 1.00 93.19 230 GLN A CA 1
ATOM 1788 C C . GLN A 1 230 ? 9.825 -1.334 6.035 1.00 93.19 230 GLN A C 1
ATOM 1790 O O . GLN A 1 230 ? 10.440 -0.557 5.307 1.00 93.19 230 GLN A O 1
ATOM 1795 N N . VAL A 1 231 ? 9.038 -2.289 5.536 1.00 93.94 231 VAL A N 1
ATOM 1796 C CA . VAL A 1 231 ? 8.810 -2.478 4.095 1.00 93.94 231 VAL A CA 1
ATOM 1797 C C . VAL A 1 231 ? 8.262 -1.203 3.450 1.00 93.94 231 VAL A C 1
ATOM 1799 O O . VAL A 1 231 ? 8.814 -0.747 2.447 1.00 93.94 231 VAL A O 1
ATOM 1802 N N . ILE A 1 232 ? 7.225 -0.592 4.036 1.00 94.69 232 ILE A N 1
ATOM 1803 C CA . ILE A 1 232 ? 6.650 0.674 3.550 1.00 94.69 232 ILE A CA 1
ATOM 1804 C C . ILE A 1 232 ? 7.690 1.789 3.581 1.00 94.69 232 ILE A C 1
ATOM 1806 O O . ILE A 1 232 ? 7.863 2.495 2.590 1.00 94.69 232 ILE A O 1
ATOM 1810 N N . ARG A 1 233 ? 8.407 1.933 4.698 1.00 93.06 233 ARG A N 1
ATOM 1811 C CA . ARG A 1 233 ? 9.431 2.963 4.879 1.00 93.06 233 ARG A CA 1
ATOM 1812 C C . ARG A 1 233 ? 10.470 2.906 3.778 1.00 93.06 233 ARG A C 1
ATOM 1814 O O . ARG A 1 233 ? 10.792 3.930 3.186 1.00 93.06 233 ARG A O 1
ATOM 1821 N N . GLN A 1 234 ? 10.969 1.717 3.482 1.00 92.50 234 GLN A N 1
ATOM 1822 C CA . GLN A 1 234 ? 12.011 1.553 2.484 1.00 92.50 234 GLN A CA 1
ATOM 1823 C C . GLN A 1 234 ? 11.451 1.702 1.058 1.00 92.50 234 GLN A C 1
ATOM 1825 O O . GLN A 1 234 ? 12.051 2.388 0.234 1.00 92.50 234 GLN A O 1
ATOM 1830 N N . ALA A 1 235 ? 10.261 1.163 0.771 1.00 93.44 235 ALA A N 1
ATOM 1831 C CA . ALA A 1 235 ? 9.611 1.354 -0.527 1.00 93.44 235 ALA A CA 1
ATOM 1832 C C . ALA A 1 235 ? 9.345 2.842 -0.831 1.00 93.44 235 ALA A C 1
ATOM 1834 O O . ALA A 1 235 ? 9.607 3.309 -1.939 1.00 93.44 235 ALA A O 1
ATOM 1835 N N . VAL A 1 236 ? 8.861 3.603 0.155 1.00 93.81 236 VAL A N 1
ATOM 1836 C CA . VAL A 1 236 ? 8.450 5.004 -0.016 1.00 93.81 236 VAL A CA 1
ATOM 1837 C C . VAL A 1 236 ? 9.622 5.983 0.077 1.00 93.81 236 VAL A C 1
ATOM 1839 O O . VAL A 1 236 ? 9.688 6.917 -0.721 1.00 93.81 236 VAL A O 1
ATOM 1842 N N . ASN A 1 237 ? 10.535 5.797 1.033 1.00 90.56 237 ASN A N 1
ATOM 1843 C CA . ASN A 1 237 ? 11.593 6.773 1.317 1.00 90.56 237 ASN A CA 1
ATOM 1844 C C . ASN A 1 237 ? 12.921 6.451 0.616 1.00 90.56 237 ASN A C 1
ATOM 1846 O O . ASN A 1 237 ? 13.729 7.357 0.435 1.00 90.56 237 ASN A O 1
ATOM 1850 N N . GLU A 1 238 ? 13.164 5.195 0.222 1.00 90.44 238 GLU A N 1
ATOM 1851 C CA . GLU A 1 238 ? 14.427 4.785 -0.413 1.00 90.44 238 GLU A CA 1
ATOM 1852 C C . GLU A 1 238 ? 14.241 4.425 -1.887 1.00 90.44 238 GLU A C 1
ATOM 1854 O O . GLU A 1 238 ? 14.996 4.901 -2.734 1.00 90.44 238 GLU A O 1
ATOM 1859 N N . ASP A 1 239 ? 13.255 3.586 -2.209 1.00 92.75 239 ASP A N 1
ATOM 1860 C CA . ASP A 1 239 ? 13.114 3.050 -3.564 1.00 92.75 239 ASP A CA 1
ATOM 1861 C C . ASP A 1 239 ? 12.363 3.998 -4.498 1.00 92.75 239 ASP A C 1
ATOM 1863 O O . ASP A 1 239 ? 12.836 4.273 -5.601 1.00 92.75 239 ASP A O 1
ATOM 1867 N N . LEU A 1 240 ? 11.219 4.536 -4.065 1.00 93.75 240 LEU A N 1
ATOM 1868 C CA . LEU A 1 240 ? 10.404 5.421 -4.895 1.00 93.75 240 LEU A CA 1
ATOM 1869 C C . LEU A 1 240 ? 11.170 6.666 -5.386 1.00 93.75 240 LEU A C 1
ATOM 1871 O O . LEU A 1 240 ? 11.091 6.947 -6.581 1.00 93.75 240 LEU A O 1
ATOM 1875 N N . PRO A 1 241 ? 11.962 7.387 -4.563 1.00 92.12 241 PRO A N 1
ATOM 1876 C CA . PRO A 1 241 ? 12.711 8.553 -5.036 1.00 92.12 241 PRO A CA 1
ATOM 1877 C C . PRO A 1 241 ? 13.769 8.237 -6.102 1.00 92.12 241 PRO A C 1
ATOM 1879 O O . PRO A 1 241 ? 14.185 9.145 -6.817 1.00 92.12 241 PRO A O 1
ATOM 1882 N N . ARG A 1 242 ? 14.205 6.973 -6.226 1.00 91.56 242 ARG A N 1
ATOM 1883 C CA . ARG A 1 242 ? 15.163 6.546 -7.261 1.00 91.56 242 ARG A CA 1
ATOM 1884 C C . ARG A 1 242 ? 14.519 6.423 -8.639 1.00 91.56 242 ARG A C 1
ATOM 1886 O O . ARG A 1 242 ? 15.202 6.625 -9.633 1.00 91.56 242 ARG A O 1
ATOM 1893 N N . VAL A 1 243 ? 13.230 6.088 -8.688 1.00 92.12 243 VAL A N 1
ATOM 1894 C CA . VAL A 1 243 ? 12.492 5.846 -9.941 1.00 92.12 243 VAL A CA 1
ATOM 1895 C C . VAL A 1 243 ? 11.480 6.943 -10.264 1.00 92.12 243 VAL A C 1
ATOM 1897 O O . VAL A 1 243 ? 11.022 7.038 -11.396 1.00 92.12 243 VAL A O 1
ATOM 1900 N N . TYR A 1 244 ? 11.120 7.778 -9.288 1.00 92.25 244 TYR A N 1
ATOM 1901 C CA . TYR A 1 244 ? 10.140 8.845 -9.441 1.00 92.25 244 TYR A CA 1
ATOM 1902 C C . TYR A 1 244 ? 10.676 10.154 -8.838 1.00 92.25 244 TYR A C 1
ATOM 1904 O O . TYR A 1 244 ? 10.679 10.313 -7.609 1.00 92.25 244 TYR A O 1
ATOM 1912 N N . PRO A 1 245 ? 11.120 11.115 -9.671 1.00 87.75 245 PRO A N 1
ATOM 1913 C CA . PRO A 1 245 ? 11.635 12.395 -9.196 1.00 87.75 245 PRO A CA 1
ATOM 1914 C C . PRO A 1 245 ? 10.649 13.122 -8.270 1.00 87.75 245 PRO A C 1
ATOM 1916 O O . PRO A 1 245 ? 9.463 13.253 -8.566 1.00 87.75 245 PRO A O 1
ATOM 1919 N N . GLY A 1 246 ? 11.141 13.591 -7.120 1.00 87.06 246 GLY A N 1
ATOM 1920 C CA . GLY A 1 246 ? 10.312 14.218 -6.081 1.00 87.06 246 GLY A CA 1
ATOM 1921 C C . GLY A 1 246 ? 9.533 13.235 -5.190 1.00 87.06 246 GLY A C 1
ATOM 1922 O O . GLY A 1 246 ? 8.795 13.675 -4.303 1.00 87.06 246 GLY A O 1
ATOM 1923 N N . GLY A 1 247 ? 9.714 11.925 -5.395 1.00 91.25 247 GLY A N 1
ATOM 1924 C CA . GLY A 1 247 ? 9.228 10.855 -4.527 1.00 91.25 247 GLY A CA 1
ATOM 1925 C C . GLY A 1 247 ? 7.711 10.845 -4.333 1.00 91.25 247 GLY A C 1
ATOM 1926 O O . GLY A 1 247 ? 6.937 11.275 -5.193 1.00 91.25 247 GLY A O 1
ATOM 1927 N N . PHE A 1 248 ? 7.280 10.369 -3.163 1.00 91.19 248 PHE A N 1
ATOM 1928 C CA . PHE A 1 248 ? 5.862 10.193 -2.839 1.00 91.19 248 PHE A CA 1
ATOM 1929 C C . PHE A 1 248 ? 5.050 11.484 -2.963 1.00 91.19 248 PHE A C 1
ATOM 1931 O O . PHE A 1 248 ? 3.950 11.479 -3.503 1.00 91.19 248 PHE A O 1
ATOM 1938 N N . ARG A 1 249 ? 5.589 12.618 -2.499 1.00 88.12 249 ARG A N 1
ATOM 1939 C CA . ARG A 1 249 ? 4.874 13.901 -2.521 1.00 88.12 249 ARG A CA 1
ATOM 1940 C C . ARG A 1 249 ? 4.586 14.376 -3.943 1.00 88.12 249 ARG A C 1
ATOM 1942 O O . ARG A 1 249 ? 3.503 14.900 -4.193 1.00 88.12 249 ARG A O 1
ATOM 1949 N N . ALA A 1 250 ? 5.538 14.213 -4.862 1.00 89.44 250 ALA A N 1
ATOM 1950 C CA . ALA A 1 250 ? 5.335 14.550 -6.269 1.00 89.44 250 ALA A CA 1
ATOM 1951 C C . ALA A 1 250 ? 4.314 13.610 -6.927 1.00 89.44 250 ALA A C 1
ATOM 1953 O O . ALA A 1 250 ? 3.434 14.076 -7.653 1.00 89.44 250 ALA A O 1
ATOM 1954 N N . LEU A 1 251 ? 4.383 12.311 -6.617 1.00 90.69 251 LEU A N 1
ATOM 1955 C CA . LEU A 1 251 ? 3.415 11.321 -7.087 1.00 90.69 251 LEU A CA 1
ATOM 1956 C C . LEU A 1 251 ? 1.989 11.637 -6.598 1.00 90.69 251 LEU A C 1
ATOM 1958 O O . LEU A 1 251 ? 1.060 11.671 -7.404 1.00 90.69 251 LEU A O 1
ATOM 1962 N N . ALA A 1 252 ? 1.826 11.938 -5.307 1.00 87.75 252 ALA A N 1
ATOM 1963 C CA . ALA A 1 252 ? 0.533 12.255 -4.705 1.00 87.75 252 ALA A CA 1
ATOM 1964 C C . ALA A 1 252 ? -0.069 13.562 -5.248 1.00 87.75 252 ALA A C 1
ATOM 1966 O O . ALA A 1 252 ? -1.251 13.616 -5.573 1.00 87.75 252 ALA A O 1
ATOM 1967 N N . ARG A 1 253 ? 0.750 14.608 -5.448 1.00 86.31 253 ARG A N 1
ATOM 1968 C CA . ARG A 1 253 ? 0.302 15.855 -6.102 1.00 86.31 253 ARG A CA 1
ATOM 1969 C C . ARG A 1 253 ? -0.258 15.598 -7.499 1.00 86.31 253 ARG A C 1
ATOM 1971 O O . ARG A 1 253 ? -1.360 16.043 -7.794 1.00 86.31 253 ARG A O 1
ATOM 1978 N N . ARG A 1 254 ? 0.453 14.808 -8.317 1.00 87.44 254 ARG A N 1
ATOM 1979 C CA . ARG A 1 254 ? -0.005 14.429 -9.665 1.00 87.44 254 ARG A CA 1
ATOM 1980 C C . ARG A 1 254 ? -1.388 13.771 -9.624 1.00 87.44 254 ARG A C 1
ATOM 1982 O O . ARG A 1 254 ? -2.209 14.016 -10.503 1.00 87.44 254 ARG A O 1
ATOM 1989 N N . GLN A 1 255 ? -1.638 12.904 -8.639 1.00 83.06 255 GLN A N 1
ATOM 1990 C CA . GLN A 1 255 ? -2.933 12.228 -8.510 1.00 83.06 255 GLN A CA 1
ATOM 1991 C C . GLN A 1 255 ? -4.040 13.165 -8.029 1.00 83.06 255 GLN A C 1
ATOM 1993 O O . GLN A 1 255 ? -5.122 13.144 -8.610 1.00 83.06 255 GLN A O 1
ATOM 1998 N N . ALA A 1 256 ? -3.767 14.008 -7.030 1.00 72.12 256 ALA A N 1
ATOM 1999 C CA . ALA A 1 256 ? -4.739 14.967 -6.509 1.00 72.12 256 ALA A CA 1
ATOM 2000 C C . ALA A 1 256 ? -5.268 15.917 -7.604 1.00 72.12 256 ALA A C 1
ATOM 2002 O O . ALA A 1 256 ? -6.460 16.222 -7.628 1.00 72.12 256 ALA A O 1
ATOM 2003 N N . ASP A 1 257 ? -4.407 16.315 -8.546 1.00 67.12 257 ASP A N 1
ATOM 2004 C CA . ASP A 1 257 ? -4.775 17.188 -9.669 1.00 67.12 257 ASP A CA 1
ATOM 2005 C C . ASP A 1 257 ? -5.581 16.461 -10.764 1.00 67.12 257 ASP A C 1
ATOM 2007 O O . ASP A 1 257 ? -6.285 17.093 -11.549 1.00 67.12 257 ASP A O 1
ATOM 2011 N N . SER A 1 258 ? -5.523 15.126 -10.819 1.00 61.81 258 SER A N 1
ATOM 2012 C CA . SER A 1 258 ? -6.103 14.330 -11.911 1.00 61.81 258 SER A CA 1
ATOM 2013 C C . SER A 1 258 ? -7.617 14.079 -11.789 1.00 61.81 258 SER A C 1
ATOM 2015 O O . SER A 1 258 ? -8.159 13.345 -12.612 1.00 61.81 258 SER A O 1
ATOM 2017 N N . GLN A 1 259 ? -8.312 14.645 -10.788 1.00 50.06 259 GLN A N 1
ATOM 2018 C CA . GLN A 1 259 ? -9.770 14.525 -10.531 1.00 50.06 259 GLN A CA 1
ATOM 2019 C C . GLN A 1 259 ? -10.377 13.105 -10.559 1.00 50.06 259 GLN A C 1
ATOM 2021 O O . GLN A 1 259 ? -11.589 12.946 -10.430 1.00 50.06 259 GLN A O 1
ATOM 2026 N N . ARG A 1 260 ? -9.569 12.046 -10.651 1.00 49.31 260 ARG A N 1
ATOM 2027 C CA . ARG A 1 260 ? -10.009 10.672 -10.431 1.00 49.31 260 ARG A CA 1
ATOM 2028 C C . ARG A 1 260 ? -10.035 10.435 -8.930 1.00 49.31 260 ARG A C 1
ATOM 2030 O O . ARG A 1 260 ? -9.093 9.893 -8.361 1.00 49.31 260 ARG A O 1
ATOM 2037 N N . PHE A 1 261 ? -11.128 10.852 -8.297 1.00 44.00 261 PHE A N 1
ATOM 2038 C CA . PHE A 1 261 ? -11.591 10.146 -7.111 1.00 44.00 261 PHE A CA 1
ATOM 2039 C C . PHE A 1 261 ? -11.927 8.738 -7.578 1.00 44.00 261 PHE A C 1
ATOM 2041 O O . PHE A 1 261 ? -13.010 8.478 -8.093 1.00 44.00 261 PHE A O 1
ATOM 2048 N N . ILE A 1 262 ? -10.948 7.846 -7.499 1.00 43.00 262 ILE A N 1
ATOM 2049 C CA . ILE A 1 262 ? -11.279 6.438 -7.480 1.00 43.00 262 ILE A CA 1
ATOM 2050 C C . ILE A 1 262 ? -11.959 6.271 -6.125 1.00 43.00 262 ILE A C 1
ATOM 2052 O O . ILE A 1 262 ? -11.324 6.483 -5.087 1.00 43.00 262 ILE A O 1
ATOM 2056 N N . ASP A 1 263 ? -13.251 5.947 -6.138 1.00 38.94 263 ASP A N 1
ATOM 2057 C CA . ASP A 1 263 ? -13.856 5.187 -5.052 1.00 38.94 263 ASP A CA 1
ATOM 2058 C C . ASP A 1 263 ? -13.084 3.864 -4.997 1.00 38.94 263 ASP A C 1
ATOM 2060 O O . ASP A 1 263 ? -13.537 2.831 -5.476 1.00 38.94 263 ASP A O 1
ATOM 2064 N N . LEU A 1 264 ? -11.864 3.901 -4.450 1.00 43.12 264 LEU A N 1
ATOM 2065 C CA . LEU A 1 264 ? -11.168 2.734 -3.939 1.00 43.12 264 LEU A CA 1
ATOM 2066 C C . LEU A 1 264 ? -11.942 2.369 -2.669 1.00 43.12 264 LEU A C 1
ATOM 2068 O O . LEU A 1 264 ? -11.470 2.521 -1.543 1.00 43.12 264 LEU A O 1
ATOM 2072 N N . ALA A 1 265 ? -13.194 1.941 -2.862 1.00 35.84 265 ALA A N 1
ATOM 2073 C CA . ALA A 1 265 ? -13.760 0.895 -2.048 1.00 35.84 265 ALA A CA 1
ATOM 2074 C C . ALA A 1 265 ? -12.737 -0.216 -2.180 1.00 35.84 265 ALA A C 1
ATOM 2076 O O . ALA A 1 265 ? -12.574 -0.772 -3.257 1.00 35.84 265 ALA A O 1
ATOM 2077 N N . LEU A 1 266 ? -11.919 -0.358 -1.143 1.00 43.44 266 LEU A N 1
ATOM 2078 C CA . LEU A 1 266 ? -10.780 -1.241 -1.164 1.00 43.44 266 LEU A CA 1
ATOM 2079 C C . LEU A 1 266 ? -11.283 -2.631 -1.555 1.00 43.44 266 LEU A C 1
ATOM 2081 O O . LEU A 1 266 ? -11.933 -3.283 -0.729 1.00 43.44 266 LEU A O 1
ATOM 2085 N N . SER A 1 267 ? -11.048 -3.029 -2.803 1.00 36.22 267 SER A N 1
ATOM 2086 C CA . SER A 1 267 ? -11.572 -4.248 -3.393 1.00 36.22 267 SER A CA 1
ATOM 2087 C C . SER A 1 267 ? -10.905 -5.408 -2.671 1.00 36.22 267 SER A C 1
ATOM 2089 O O . SER A 1 267 ? -9.862 -5.921 -3.068 1.00 36.22 267 SER A O 1
ATOM 2091 N N . ALA A 1 268 ? -11.520 -5.877 -1.586 1.00 34.22 268 ALA A N 1
ATOM 2092 C CA . ALA A 1 268 ? -11.523 -7.314 -1.432 1.00 34.22 268 ALA A CA 1
ATOM 2093 C C . ALA A 1 268 ? -12.202 -7.831 -2.714 1.00 34.22 268 ALA A C 1
ATOM 2095 O O . ALA A 1 268 ? -13.285 -7.330 -3.008 1.00 34.22 268 ALA A O 1
ATOM 2096 N N . PRO A 1 269 ? -11.612 -8.751 -3.509 1.00 35.41 269 PRO A N 1
ATOM 2097 C CA . PRO A 1 269 ? -12.375 -9.552 -4.439 1.00 35.41 269 PRO A CA 1
ATOM 2098 C C . PRO A 1 269 ? -13.580 -10.004 -3.645 1.00 35.41 269 PRO A C 1
ATOM 2100 O O . PRO A 1 269 ? -13.420 -10.681 -2.620 1.00 35.41 269 PRO A O 1
ATOM 2103 N N . ASP A 1 270 ? -14.745 -9.520 -4.054 1.00 35.47 270 ASP A N 1
ATOM 2104 C CA . ASP A 1 270 ? -15.998 -9.914 -3.464 1.00 35.47 270 ASP A CA 1
ATOM 2105 C C . ASP A 1 270 ? -16.010 -11.434 -3.518 1.00 35.47 270 ASP A C 1
ATOM 2107 O O . ASP A 1 270 ? -16.169 -12.049 -4.572 1.00 35.47 270 ASP A O 1
ATOM 2111 N N . GLY A 1 271 ? -15.774 -12.052 -2.364 1.00 36.12 271 GLY A N 1
ATOM 2112 C CA . GLY A 1 271 ? -15.937 -13.476 -2.150 1.00 36.12 271 GLY A CA 1
ATOM 2113 C C . GLY A 1 271 ? -17.424 -13.788 -2.114 1.00 36.12 271 GLY A C 1
ATOM 2114 O O . GLY A 1 271 ? -17.908 -14.337 -1.129 1.00 36.12 271 GLY A O 1
ATOM 2115 N N . SER A 1 272 ? -18.144 -13.393 -3.163 1.00 26.20 272 SER A N 1
ATOM 2116 C CA . SER A 1 272 ? -19.468 -13.894 -3.485 1.00 26.20 272 SER A CA 1
ATOM 2117 C C . SER A 1 272 ? -19.285 -15.313 -4.016 1.00 26.20 272 SER A C 1
ATOM 2119 O O . SER A 1 272 ? -19.228 -15.575 -5.211 1.00 26.20 272 SER A O 1
ATOM 2121 N N . TRP A 1 273 ? -19.102 -16.235 -3.078 1.00 36.69 273 TRP A N 1
ATOM 2122 C CA . TRP A 1 273 ? -19.232 -17.661 -3.323 1.00 36.69 273 TRP A CA 1
ATOM 2123 C C . TRP A 1 273 ? -20.564 -18.077 -2.702 1.00 36.69 273 TRP A C 1
ATOM 2125 O O . TRP A 1 273 ? -20.628 -18.367 -1.506 1.00 36.69 273 TRP A O 1
ATOM 2135 N N . GLU A 1 274 ? -21.630 -18.004 -3.504 1.00 28.89 274 GLU A N 1
ATOM 2136 C CA . GLU A 1 274 ? -22.722 -18.975 -3.361 1.00 28.89 274 GLU A CA 1
ATOM 2137 C C . GLU A 1 274 ? -22.215 -20.370 -3.749 1.00 28.89 274 GLU A C 1
ATOM 2139 O O . GLU A 1 274 ? -21.399 -20.465 -4.699 1.00 28.89 274 GLU A O 1
#

Secondary structure (DSSP, 8-state):
--S--S-GGG--HHHHHHHHHHH-S-HHHHHHHHHHHHT-THHHHHHHT-HHHHHHHHH-HHHHTTS-HHHHHHHHHHHHHHTTTTHHHHHHHHHSHHHHHHHHHHHHHHTSSPTTEEEEEETTEEEEEEGGG--HHHHHHHHHHS-HHHHHHHHHHHHHHHHHHHHHHHHHSPPPSSGGG----SS-HHHHHHHHHHHHHHHHTSGGGTTSHHHHHHHHHHHTHHHHHHHHHHIIIIIHHHHSTTHHHHHHHHHHHT----------------

Sequence (274 aa):
MPANLLPLEHLSDADFDFLAGAVSPHPDARDRIARLLRDGGPVIERALDDERCHRALNETPEAATRLSPYLLFAILLHRRRRAGAGGEDGHRLLESPWTRYYLVELLAGSCYDPPGSVTLQLAGRTIRSSLRSIDLSALNKHALLASDAERLCIYRRLGDLTLFLSGAAGALLPAADDAEQRPALPYSEEELEREGRRYYELAAQHRAASSSYLAATLRQLATHYAEARQVIRQAVNEDLPRVYPGGFRALARRQADSQRFIDLALSAPDGSWE

Foldseek 3Di:
DDFAPAPLVQWDLLLLLLLLVQVDPDPVCSVVSSVVVSVGGVSVVVSLLDVSSVVSLLVCLVSVVVTQLLSLQSSLLSVCLVVVHLDVLLNVQSVDSNLSSVLSLLLRVVLLQQQQWDWDQAPNDIDIDGQQPDDLVVLVVSLVVDDLVVNLVSLSVLLSSLLCCLQPVVLRFDDDPDPVVGSDGPDDSVRSLVSNLVSLQVNLPRPVNVPACSSVSSNSCSVCVVSSSPSSNCSQVPVQCSSHPSTSNVSSVSNNVPPPPPPCPVDPPPPPDD

Radius of gyration: 18.48 Å; chains: 1; bounding box: 40×46×53 Å